Protein AF-0000000083136348 (afdb_homodimer)

Sequence (342 aa):
MIMDRLERFRCYQRSVPELWDAVRFAERVQKEQLPPGKYPVGKGFAFVQEGNTRSFEEADFEVHRNYLDVQILLDGSEMWEYADRADLAVKTPYDPEADIEWLSGCGNRIQMKPGMFYLVYPDDGHKPCCHEKEQTSYRKVVVKIKIDKLLHGVPAMERTAVYGKGDRRWIMIMDRLERFRCYQRSVPELWDAVRFAERVQKEQLPPGKYPVGKGFAFVQEGNTRSFEEADFEVHRNYLDVQILLDGSEMWEYADRADLAVKTPYDPEADIEWLSGCGNRIQMKPGMFYLVYPDDGHKPCCHEKEQTSYRKVVVKIKIDKLLHGVPAMERTAVYGKGDRRWI

Nearest PDB structures (foldseek):
  4tsd-assembly1_A  TM=8.715E-01  e=4.618E-11  Helicobacter pylori 26695
  1s4c-assembly2_B  TM=8.242E-01  e=1.226E-10  Haemophilus influenzae
  3mpb-assembly1_A  TM=6.055E-01  e=3.140E-04  Escherichia coli O157:H7
  4csw-assembly1_A  TM=6.260E-01  e=2.337E-03  Rhodothermus marinus DSM 4252
  4cug-assembly1_B  TM=5.689E-01  e=4.731E-03  Rhodothermus marinus DSM 4252

InterPro domains:
  IPR004375 NanQ anomerase/TabA/YiaL family [PF04074] (1-146)
  IPR004375 NanQ anomerase/TabA/YiaL family [PTHR34986] (1-148)
  IPR004375 NanQ anomerase/TabA/YiaL family [TIGR00022] (1-148)
  IPR037012 NanQ anomerase/TabA/YiaL superfamily [G3DSA:2.60.120.370] (1-149)

Secondary structure (DSSP, 8-state):
-EEEEGGGTHHHHTT-TTHHHHHHHHHHHHHHTPPSEEEEETTEEEEEEEEE-EEGGG--EEE-SSEEEEEEEEEE-EEEEEEEGGGSEEEEEEETTTTEEEEE---EEEEE-TTEEEEE-TTEEEEEEEESSS--EEEEEEEEEESTTGGGGS--------------TT-/-EEEEGGGTHHHHTT-TTHHHHHHHHHHHHHHTPPSEEEEETTEEEEEEEEE-EEGGG--EEE-SSEEEEEEEEEE-EEEEEEEGGGSEEEEEEETTTTEEEEE---EEEEE-TTEEEEE-TTEEEEEEEESSS--EEEEEEEEEESTTGGGGS-----------------

pLDDT: mean 88.72, std 22.32, range [18.55, 98.88]

Foldseek 3Di:
DDKDFLVVCVVCCVLPVLSVQVSVVLVVCVVVVDDFDWADTDVFIKTKDKDKFAAPVVWWWKFFAFWKKKKAWADKWWKKWKDFQVQWAWDADADPVVRMTTTDDHGDIDIDDHRMIDIDHRRIIMTIRHDHPDMMMTIIMIIIHGPPPNVPPPPDPPPPPPPDDPPPPVD/DDKDFLVVCVVCCVLPVLSVQVSVVLVVCVVVVDDFDWADTDVFIKTKDKDKFAAPVVWWWKFFAFWKKKKAWADKWWKKWKDFQVQWAWDDDADPVVRMTTTDDHGDIDIDDHRMIDIDHRRIIMTIRHDHPDMMMTIMMIIIHGPPPNVVPPPDPPPPPPPDDPDPPPD

Organism: NCBI:txid40520

Solvent-accessible surface area (backbone atoms only — not comparable to full-atom values): 18405 Å² total; per-residue (Å²): 70,37,43,42,52,50,92,54,47,66,70,44,23,68,37,38,62,63,48,59,50,48,53,52,47,53,50,46,36,66,75,67,59,58,67,72,45,81,44,83,41,85,95,34,31,28,33,36,46,71,49,67,30,39,48,60,86,81,52,56,29,35,28,26,78,59,36,30,42,37,41,35,34,66,37,64,42,36,25,32,32,41,32,55,42,90,73,41,42,82,71,40,77,70,36,83,88,78,38,39,29,35,26,43,79,78,62,34,61,36,81,48,49,54,49,24,31,36,35,34,46,54,56,36,22,34,25,73,54,16,28,87,88,62,78,34,45,35,32,32,37,40,32,38,42,62,44,84,75,65,47,70,84,45,73,74,79,67,80,72,76,75,75,76,83,84,72,70,62,91,106,68,37,43,43,51,51,94,54,48,66,69,45,23,68,38,38,63,64,49,58,52,49,53,52,48,54,52,46,36,64,76,65,59,59,66,70,45,80,44,83,41,86,94,34,33,30,34,36,46,71,48,66,31,39,46,60,87,80,52,55,28,35,29,26,77,57,34,31,43,37,41,33,34,66,37,63,42,36,24,32,31,40,33,54,40,90,74,42,42,81,70,41,77,71,35,81,88,78,39,39,30,35,26,44,78,80,61,34,60,37,82,48,48,56,50,24,30,37,36,35,47,53,57,36,24,35,25,74,54,15,28,89,87,61,78,35,43,35,31,34,38,40,32,40,41,64,47,82,75,66,48,68,84,45,71,74,80,68,79,73,74,78,72,76,80,83,76,77,64,91,113

Radius of gyration: 21.33 Å; Cα contacts (8 Å, |Δi|>4): 749; chains: 2; bounding box: 89×52×45 Å

Structure (mmCIF, N/CA/C/O backbone):
data_AF-0000000083136348-model_v1
#
loop_
_entity.id
_entity.type
_entity.pdbx_description
1 polymer 'DUF386 domain-containing protein'
#
loop_
_atom_site.group_PDB
_atom_site.id
_atom_site.type_symbol
_atom_site.label_atom_id
_atom_site.label_alt_id
_atom_site.label_comp_id
_atom_site.label_asym_id
_atom_site.label_entity_id
_atom_site.label_seq_id
_atom_site.pdbx_PDB_ins_code
_atom_site.Cartn_x
_atom_site.Cartn_y
_atom_site.Cartn_z
_atom_site.occupancy
_atom_site.B_iso_or_equiv
_atom_site.auth_seq_id
_atom_site.auth_comp_id
_atom_site.auth_asym_id
_atom_site.auth_atom_id
_atom_site.pdbx_PDB_model_num
ATOM 1 N N . MET A 1 1 ? -3.877 -1.738 2.789 1 98.31 1 MET A N 1
ATOM 2 C CA . MET A 1 1 ? -3.133 -2.641 1.914 1 98.31 1 MET A CA 1
ATOM 3 C C . MET A 1 1 ? -1.63 -2.475 2.109 1 98.31 1 MET A C 1
ATOM 5 O O . MET A 1 1 ? -1.181 -1.475 2.674 1 98.31 1 MET A O 1
ATOM 9 N N . ILE A 1 2 ? -0.947 -3.502 1.767 1 98.62 2 ILE A N 1
ATOM 10 C CA . ILE A 1 2 ? 0.512 -3.525 1.757 1 98.62 2 ILE A CA 1
ATOM 11 C C . ILE A 1 2 ? 1.013 -3.83 0.346 1 98.62 2 ILE A C 1
ATOM 13 O O . ILE A 1 2 ? 0.447 -4.676 -0.351 1 98.62 2 ILE A O 1
ATOM 17 N N . MET A 1 3 ? 2.041 -3.186 -0.059 1 98.69 3 MET A N 1
ATOM 18 C CA . MET A 1 3 ? 2.732 -3.51 -1.304 1 98.69 3 MET A CA 1
ATOM 19 C C . MET A 1 3 ? 4.238 -3.307 -1.158 1 98.69 3 MET A C 1
ATOM 21 O O . MET A 1 3 ? 4.68 -2.285 -0.631 1 98.69 3 MET A O 1
ATOM 25 N N . ASP A 1 4 ? 4.973 -4.277 -1.641 1 98.56 4 ASP A N 1
ATOM 26 C CA . ASP A 1 4 ? 6.426 -4.188 -1.509 1 98.56 4 ASP A CA 1
ATOM 27 C C . ASP A 1 4 ? 7.117 -5.285 -2.311 1 98.56 4 ASP A C 1
ATOM 29 O O . ASP A 1 4 ? 6.453 -6.105 -2.949 1 98.56 4 ASP A O 1
ATOM 33 N N . ARG A 1 5 ? 8.406 -5.203 -2.33 1 98 5 ARG A N 1
ATOM 34 C CA . ARG A 1 5 ? 9.164 -6.379 -2.744 1 98 5 ARG A CA 1
ATOM 35 C C . ARG A 1 5 ? 9.055 -7.496 -1.716 1 98 5 ARG A C 1
ATOM 37 O O . ARG A 1 5 ? 9.086 -7.246 -0.51 1 98 5 ARG A O 1
ATOM 44 N N . LEU A 1 6 ? 8.922 -8.664 -2.244 1 97.94 6 LEU A N 1
ATOM 45 C CA . LEU A 1 6 ? 8.711 -9.82 -1.381 1 97.94 6 LEU A CA 1
ATOM 46 C C . LEU A 1 6 ? 9.852 -9.969 -0.379 1 97.94 6 LEU A C 1
ATOM 48 O O . LEU A 1 6 ? 9.633 -10.391 0.76 1 97.94 6 LEU A O 1
ATOM 52 N N . GLU A 1 7 ? 11.086 -9.602 -0.737 1 96.94 7 GLU A N 1
ATOM 53 C CA . GLU A 1 7 ? 12.25 -9.75 0.126 1 96.94 7 GLU A CA 1
ATOM 54 C C . GLU A 1 7 ? 12.125 -8.891 1.382 1 96.94 7 GLU A C 1
ATOM 56 O O . GLU A 1 7 ? 12.852 -9.094 2.357 1 96.94 7 GLU A O 1
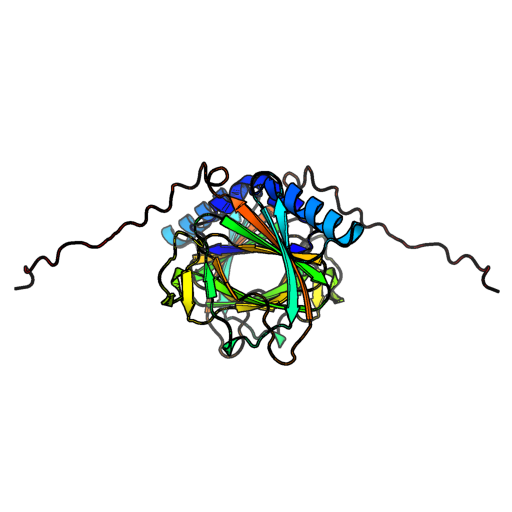ATOM 61 N N . ARG A 1 8 ? 11.195 -7.98 1.385 1 97.25 8 ARG A N 1
ATOM 62 C CA . ARG A 1 8 ? 11.039 -7.074 2.518 1 97.25 8 ARG A CA 1
ATOM 63 C C . ARG A 1 8 ? 9.812 -7.438 3.344 1 97.25 8 ARG A C 1
ATOM 65 O O . ARG A 1 8 ? 9.32 -6.621 4.125 1 97.25 8 ARG A O 1
ATOM 72 N N . PHE A 1 9 ? 9.344 -8.656 3.281 1 97.19 9 PHE A N 1
ATOM 73 C CA . PHE A 1 9 ? 8.117 -9.086 3.93 1 97.19 9 PHE A CA 1
A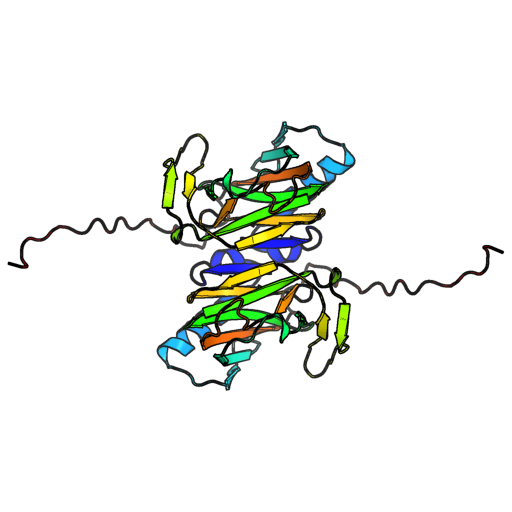TOM 74 C C . PHE A 1 9 ? 8.219 -8.945 5.445 1 97.19 9 PHE A C 1
ATOM 76 O O . PHE A 1 9 ? 7.211 -8.797 6.133 1 97.19 9 PHE A O 1
ATOM 83 N N . ARG A 1 10 ? 9.406 -8.922 5.973 1 96 10 ARG A N 1
ATOM 84 C CA . ARG A 1 10 ? 9.609 -8.898 7.418 1 96 10 ARG A CA 1
ATOM 85 C C . ARG A 1 10 ? 9.125 -7.582 8.016 1 96 10 ARG A C 1
ATOM 87 O O . ARG A 1 10 ? 8.766 -7.523 9.188 1 96 10 ARG A O 1
ATOM 94 N N . CYS A 1 11 ? 9.109 -6.547 7.195 1 95.5 11 CYS A N 1
ATOM 95 C CA . CYS A 1 11 ? 8.602 -5.258 7.652 1 95.5 11 CYS A CA 1
ATOM 96 C C . CYS A 1 11 ? 7.156 -5.371 8.117 1 95.5 11 CYS A C 1
ATOM 98 O O . CYS A 1 11 ? 6.695 -4.566 8.93 1 95.5 11 CYS A O 1
ATOM 100 N N . TYR A 1 12 ? 6.492 -6.434 7.684 1 97 12 TYR A N 1
ATOM 101 C CA . TYR A 1 12 ? 5.047 -6.512 7.871 1 97 12 TYR A CA 1
ATOM 102 C C . TYR A 1 12 ? 4.664 -7.758 8.664 1 97 12 TYR A C 1
ATOM 104 O O . TYR A 1 12 ? 3.5 -7.938 9.023 1 97 12 TYR A O 1
ATOM 112 N N . GLN A 1 13 ? 5.574 -8.562 8.938 1 94.94 13 GLN A N 1
ATOM 113 C CA . GLN A 1 13 ? 5.34 -9.922 9.414 1 94.94 13 GLN A CA 1
ATOM 114 C C . GLN A 1 13 ? 4.73 -9.914 10.812 1 94.94 13 GLN A C 1
ATOM 116 O O . GLN A 1 13 ? 3.943 -10.797 11.156 1 94.94 13 GLN A O 1
ATOM 121 N N . ARG A 1 14 ? 5.082 -8.969 11.625 1 94.44 14 ARG A N 1
ATOM 122 C CA . ARG A 1 14 ? 4.508 -8.93 12.969 1 94.44 14 ARG A CA 1
ATOM 123 C C . ARG A 1 14 ? 2.996 -8.75 12.914 1 94.44 14 ARG A C 1
ATOM 125 O O . ARG A 1 14 ? 2.271 -9.281 13.758 1 94.44 14 ARG A O 1
ATOM 132 N N . SER A 1 15 ? 2.512 -8.023 11.938 1 94.94 15 SER A N 1
ATOM 133 C CA . SER A 1 15 ? 1.075 -7.812 11.781 1 94.94 15 SER A CA 1
ATOM 134 C C . SER A 1 15 ? 0.424 -8.977 11.039 1 94.94 15 SER A C 1
ATOM 136 O O . SER A 1 15 ? -0.753 -9.273 11.258 1 94.94 15 SER A O 1
ATOM 138 N N . VAL A 1 16 ? 1.188 -9.578 10.18 1 94.62 16 VAL A N 1
ATOM 139 C CA . VAL A 1 16 ? 0.718 -10.727 9.406 1 94.62 16 VAL A CA 1
ATOM 140 C C . VAL A 1 16 ? 1.744 -11.852 9.484 1 94.62 16 VAL A C 1
ATOM 142 O O . VAL A 1 16 ? 2.479 -12.102 8.523 1 94.62 16 VAL A O 1
ATOM 145 N N . PRO A 1 17 ? 1.742 -12.57 10.5 1 94.25 17 PRO A N 1
ATOM 146 C CA . PRO A 1 17 ? 2.76 -13.602 10.711 1 94.25 17 PRO A CA 1
ATOM 147 C C . PRO A 1 17 ? 2.777 -14.648 9.594 1 94.25 17 PRO A C 1
ATOM 149 O O . PRO A 1 17 ? 3.832 -15.211 9.289 1 94.25 17 PRO A O 1
ATOM 152 N N . GLU A 1 18 ? 1.666 -14.859 8.977 1 94.94 18 GLU A N 1
ATOM 153 C CA . GLU A 1 18 ? 1.531 -15.891 7.953 1 94.94 18 GLU A CA 1
ATOM 154 C C . GLU A 1 18 ? 2.264 -15.492 6.672 1 94.94 18 GLU A C 1
ATOM 156 O O . GLU A 1 18 ? 2.422 -16.312 5.762 1 94.94 18 GLU A O 1
ATOM 161 N N . LEU A 1 19 ? 2.756 -14.266 6.613 1 96.06 19 LEU A N 1
ATOM 162 C CA . LEU A 1 19 ? 3.525 -13.844 5.449 1 96.06 19 LEU A CA 1
ATOM 163 C C . LEU A 1 19 ? 4.746 -14.734 5.25 1 96.06 19 LEU A C 1
ATOM 165 O O . LEU A 1 19 ? 5.172 -14.969 4.117 1 96.06 19 LEU A O 1
ATOM 169 N N . TRP A 1 20 ? 5.273 -15.195 6.336 1 95.81 20 TRP A N 1
ATOM 170 C CA . TRP A 1 20 ? 6.402 -16.109 6.23 1 95.81 20 TRP A CA 1
ATOM 171 C C . TRP A 1 20 ? 6.031 -17.344 5.422 1 95.81 20 TRP A C 1
ATOM 173 O O . TRP A 1 20 ? 6.816 -17.812 4.594 1 95.81 20 TRP A O 1
ATOM 183 N N . ASP A 1 21 ? 4.875 -17.906 5.621 1 96.69 21 ASP A N 1
ATOM 184 C CA . ASP A 1 21 ? 4.383 -19.062 4.863 1 96.69 21 ASP A CA 1
ATOM 185 C C . ASP A 1 21 ? 4.223 -18.719 3.385 1 96.69 21 ASP A C 1
ATOM 187 O O . ASP A 1 21 ? 4.512 -19.547 2.516 1 96.69 21 ASP A O 1
ATOM 191 N N . ALA A 1 22 ? 3.719 -17.531 3.158 1 97.56 22 ALA A N 1
ATOM 192 C CA . ALA A 1 22 ? 3.533 -17.078 1.781 1 97.56 22 ALA A CA 1
ATOM 193 C C . ALA A 1 22 ? 4.863 -17.016 1.04 1 97.56 22 ALA A C 1
ATOM 195 O O . ALA A 1 22 ? 4.977 -17.484 -0.094 1 97.56 22 ALA A O 1
ATOM 196 N N . VAL A 1 23 ? 5.883 -16.469 1.669 1 97.94 23 VAL A N 1
ATOM 197 C CA . VAL A 1 23 ? 7.207 -16.312 1.069 1 97.94 23 VAL A CA 1
ATOM 198 C C . VAL A 1 23 ? 7.809 -17.688 0.803 1 97.94 23 VAL A C 1
ATOM 200 O O . VAL A 1 23 ? 8.305 -17.953 -0.294 1 97.94 23 VAL A O 1
ATOM 203 N N . ARG A 1 24 ? 7.73 -18.547 1.733 1 97.94 24 ARG A N 1
ATOM 204 C CA . ARG A 1 24 ? 8.281 -19.891 1.59 1 97.94 24 ARG A CA 1
ATOM 205 C C . ARG A 1 24 ? 7.582 -20.641 0.466 1 97.94 24 ARG A C 1
ATOM 207 O O . ARG A 1 24 ? 8.227 -21.375 -0.286 1 97.94 24 ARG A O 1
ATOM 214 N N . PHE A 1 25 ? 6.301 -20.5 0.428 1 98.75 25 PHE A N 1
ATOM 215 C CA . PHE A 1 25 ? 5.57 -21.203 -0.623 1 98.75 25 PHE A CA 1
ATOM 216 C C . PHE A 1 25 ? 5.953 -20.656 -1.997 1 98.75 25 PHE A C 1
ATOM 218 O O . PHE A 1 25 ? 6.125 -21.438 -2.943 1 98.75 25 PHE A O 1
ATOM 225 N N . ALA A 1 26 ? 6.023 -19.359 -2.119 1 98.75 26 ALA A N 1
ATOM 226 C CA . ALA A 1 26 ? 6.449 -18.766 -3.385 1 98.75 26 ALA A CA 1
ATOM 227 C C . ALA A 1 26 ? 7.805 -19.312 -3.816 1 98.75 26 ALA A C 1
ATOM 229 O O . ALA A 1 26 ? 8.016 -19.609 -4.992 1 98.75 26 ALA A O 1
ATOM 230 N N . GLU A 1 27 ? 8.695 -19.422 -2.881 1 98.31 27 GLU A N 1
ATOM 231 C CA . GLU A 1 27 ? 10.016 -19.969 -3.158 1 98.31 27 GLU A CA 1
ATOM 232 C C . GLU A 1 27 ? 9.914 -21.422 -3.627 1 98.31 27 GLU A C 1
ATOM 234 O O . GLU A 1 27 ? 10.609 -21.828 -4.562 1 98.31 27 GLU A O 1
ATOM 239 N N . ARG A 1 28 ? 9.109 -22.156 -3.006 1 98.5 28 ARG A N 1
ATOM 240 C CA . ARG A 1 28 ? 8.898 -23.562 -3.387 1 98.5 28 ARG A CA 1
ATOM 241 C C . ARG A 1 28 ? 8.344 -23.656 -4.805 1 98.5 28 ARG A C 1
ATOM 243 O O . ARG A 1 28 ? 8.781 -24.5 -5.586 1 98.5 28 ARG A O 1
ATOM 250 N N . VAL A 1 29 ? 7.359 -22.844 -5.098 1 98.81 29 VAL A N 1
ATOM 251 C CA . VAL A 1 29 ? 6.742 -22.859 -6.422 1 98.81 29 VAL A CA 1
ATOM 252 C C . VAL A 1 29 ? 7.812 -22.656 -7.492 1 98.81 29 VAL A C 1
ATOM 254 O O . VAL A 1 29 ? 7.816 -23.344 -8.516 1 98.81 29 VAL A O 1
ATOM 257 N N . GLN A 1 30 ? 8.648 -21.734 -7.27 1 98.19 30 GLN A N 1
ATOM 258 C CA . GLN A 1 30 ? 9.703 -21.438 -8.234 1 98.19 30 GLN A CA 1
ATOM 259 C C . GLN A 1 30 ? 10.727 -22.562 -8.305 1 98.19 30 GLN A C 1
ATOM 261 O O . GLN A 1 30 ? 11.094 -23.016 -9.391 1 98.19 30 GLN A O 1
ATOM 266 N N . LYS A 1 31 ? 11.164 -23.031 -7.16 1 98.06 31 LYS A N 1
ATOM 267 C CA . LYS A 1 31 ? 12.195 -24.062 -7.086 1 98.06 31 LYS A CA 1
ATOM 268 C C . LYS A 1 31 ? 11.711 -25.375 -7.695 1 98.06 31 LYS A C 1
ATOM 270 O O . LYS A 1 31 ? 12.445 -26.016 -8.445 1 98.06 31 LYS A O 1
ATOM 275 N N . GLU A 1 32 ? 10.492 -25.703 -7.406 1 98.38 32 GLU A N 1
ATOM 276 C CA . GLU A 1 32 ? 9.961 -27 -7.828 1 98.38 32 GLU A CA 1
ATOM 277 C C . GLU A 1 32 ? 9.141 -26.859 -9.109 1 98.38 32 GLU A C 1
ATOM 279 O O . GLU A 1 32 ? 8.641 -27.859 -9.641 1 98.38 32 GLU A O 1
ATOM 284 N N . GLN A 1 33 ? 9 -25.672 -9.562 1 97.75 33 GLN A N 1
ATOM 285 C CA . GLN A 1 33 ? 8.195 -25.422 -10.758 1 97.75 33 GLN A CA 1
ATOM 286 C C . GLN A 1 33 ? 6.805 -26.031 -10.625 1 97.75 33 GLN A C 1
ATOM 288 O O . GLN A 1 33 ? 6.348 -26.734 -11.516 1 97.75 33 GLN A O 1
ATOM 293 N N . LEU A 1 34 ? 6.18 -25.75 -9.492 1 98.62 34 LEU A N 1
ATOM 294 C CA . LEU A 1 34 ? 4.852 -26.312 -9.258 1 98.62 34 LEU A CA 1
ATOM 295 C C . LEU A 1 34 ? 3.873 -25.844 -10.328 1 98.62 34 LEU A C 1
ATOM 297 O O . LEU A 1 34 ? 3.85 -24.672 -10.695 1 98.62 34 LEU A O 1
ATOM 301 N N . PRO A 1 35 ? 3.064 -26.766 -10.891 1 98.56 35 PRO A N 1
ATOM 302 C CA . PRO A 1 35 ? 2.076 -26.375 -11.898 1 98.56 35 PRO A CA 1
ATOM 303 C C . PRO A 1 35 ? 0.916 -25.578 -11.305 1 98.56 35 PRO A C 1
ATOM 305 O O . PRO A 1 35 ? 0.709 -25.594 -10.086 1 98.56 35 PRO A O 1
ATOM 308 N N . PRO A 1 36 ? 0.169 -24.906 -12.156 1 98.81 36 PRO A N 1
ATOM 309 C CA . PRO A 1 36 ? -1.032 -24.219 -11.672 1 98.81 36 PRO A CA 1
ATOM 310 C C . PRO A 1 36 ? -1.963 -25.156 -10.898 1 98.81 36 PRO A C 1
ATOM 312 O O . PRO A 1 36 ? -2.117 -26.328 -11.258 1 98.81 36 PRO A O 1
ATOM 315 N N . GLY A 1 37 ? -2.549 -24.656 -9.844 1 98.75 37 GLY A N 1
ATOM 316 C CA . GLY A 1 37 ? -3.41 -25.453 -8.984 1 98.75 37 GLY A CA 1
ATOM 317 C C . GLY A 1 37 ? -3.553 -24.875 -7.586 1 98.75 37 GLY A C 1
ATOM 318 O O . GLY A 1 37 ? -3.107 -23.766 -7.32 1 98.75 37 GLY A O 1
ATOM 319 N N . LYS A 1 38 ? -4.312 -25.609 -6.742 1 98.62 38 LYS A N 1
ATOM 320 C CA . LYS A 1 38 ? -4.516 -25.266 -5.34 1 98.62 38 LYS A CA 1
ATOM 321 C C . LYS A 1 38 ? -3.625 -26.109 -4.43 1 98.62 38 LYS A C 1
ATOM 323 O O . LYS A 1 38 ? -3.52 -27.312 -4.605 1 98.62 38 LYS A O 1
ATOM 328 N N . TYR A 1 39 ? -2.969 -25.438 -3.488 1 98.75 39 TYR A N 1
ATOM 329 C CA . TYR A 1 39 ? -2.033 -26.094 -2.584 1 98.75 39 TYR A CA 1
ATOM 330 C C . TYR A 1 39 ? -2.285 -25.672 -1.14 1 98.75 39 TYR A C 1
ATOM 332 O O . TYR A 1 39 ? -2.615 -24.516 -0.868 1 98.75 39 TYR A O 1
ATOM 340 N N . PRO A 1 40 ? -2.105 -26.547 -0.151 1 97.62 40 PRO A N 1
ATOM 341 C CA . PRO A 1 40 ? -2.148 -26.141 1.255 1 97.62 40 PRO A CA 1
ATOM 342 C C . PRO A 1 40 ? -0.951 -25.281 1.656 1 97.62 40 PRO A C 1
ATOM 344 O O . PRO A 1 40 ? 0.175 -25.547 1.226 1 97.62 40 PRO A O 1
ATOM 347 N N . VAL A 1 41 ? -1.179 -24.297 2.346 1 96.94 41 VAL A N 1
ATOM 348 C CA . VAL A 1 41 ? -0.13 -23.406 2.852 1 96.94 41 VAL A CA 1
ATOM 349 C C . VAL A 1 41 ? -0.444 -23.016 4.289 1 96.94 41 VAL A C 1
ATOM 351 O O . VAL A 1 41 ? -1.425 -22.312 4.547 1 96.94 41 VAL A O 1
ATOM 354 N N . GLY A 1 42 ? 0.396 -23.328 5.223 1 90.69 42 GLY A N 1
ATOM 355 C CA . GLY A 1 42 ? 0.099 -23.062 6.621 1 90.69 42 GLY A CA 1
ATOM 356 C C . GLY A 1 42 ? -1.302 -23.469 7.023 1 90.69 42 GLY A C 1
ATOM 357 O O . GLY A 1 42 ? -1.685 -24.625 6.848 1 90.69 42 GLY A O 1
ATOM 358 N N . LYS A 1 43 ? -2.043 -22.516 7.559 1 84.62 43 LYS A N 1
ATOM 359 C CA . LYS A 1 43 ? -3.412 -22.797 7.984 1 84.62 43 LYS A CA 1
ATOM 360 C C . LYS A 1 43 ? -4.414 -22.406 6.898 1 84.62 43 LYS A C 1
ATOM 362 O O . LYS A 1 43 ? -5.625 -22.406 7.137 1 84.62 43 LYS A O 1
ATOM 367 N N . GLY A 1 44 ? -3.943 -22.062 5.789 1 92.19 44 GLY A N 1
ATOM 368 C CA . GLY A 1 44 ? -4.777 -21.703 4.656 1 92.19 44 GLY A CA 1
ATOM 369 C C . GLY A 1 44 ? -4.414 -22.438 3.385 1 92.19 44 GLY A C 1
ATOM 370 O O . GLY A 1 44 ? -4.184 -23.656 3.412 1 92.19 44 GLY A O 1
ATOM 371 N N . PHE A 1 45 ? -4.508 -21.781 2.283 1 98.12 45 PHE A N 1
ATOM 372 C CA . PHE A 1 45 ? -4.191 -22.359 0.982 1 98.12 45 PHE A CA 1
ATOM 373 C C . PHE A 1 45 ? -3.699 -21.297 0.018 1 98.12 45 PHE A C 1
ATOM 375 O O . PHE A 1 45 ? -3.658 -20.109 0.366 1 98.12 45 PHE A O 1
ATOM 382 N N . ALA A 1 46 ? -3.244 -21.781 -1.086 1 98.75 46 ALA A N 1
ATOM 383 C CA . ALA A 1 46 ? -2.762 -20.875 -2.127 1 98.75 46 ALA A CA 1
ATOM 384 C C . ALA A 1 46 ? -3.102 -21.406 -3.516 1 98.75 46 ALA A C 1
ATOM 386 O O . ALA A 1 46 ? -3.314 -22.609 -3.693 1 98.75 46 ALA A O 1
ATOM 387 N N . PHE A 1 47 ? -3.137 -20.5 -4.395 1 98.81 47 PHE A N 1
ATOM 388 C CA . PHE A 1 47 ? -3.256 -20.828 -5.809 1 98.81 47 PHE A CA 1
ATOM 389 C C . PHE A 1 47 ? -1.97 -20.484 -6.555 1 98.81 47 PHE A C 1
ATOM 391 O O . PHE A 1 47 ? -1.367 -19.438 -6.309 1 98.81 47 PHE A O 1
ATOM 398 N N . VAL A 1 48 ? -1.548 -21.406 -7.371 1 98.88 48 VAL A N 1
ATOM 399 C CA . VAL A 1 48 ? -0.617 -21.062 -8.438 1 98.88 48 VAL A CA 1
ATOM 400 C C . VAL A 1 48 ? -1.389 -20.797 -9.734 1 98.88 48 VAL A C 1
ATOM 402 O O . VAL A 1 48 ? -2.188 -21.625 -10.164 1 98.88 48 VAL A O 1
ATOM 405 N N . GLN A 1 49 ? -1.154 -19.594 -10.289 1 98.81 49 GLN A N 1
ATOM 406 C CA . GLN A 1 49 ? -1.931 -19.203 -11.453 1 98.81 49 GLN A CA 1
ATOM 407 C C . GLN A 1 49 ? -1.02 -18.734 -12.594 1 98.81 49 GLN A C 1
ATOM 409 O O . GLN A 1 49 ? 0.015 -18.109 -12.352 1 98.81 49 GLN A O 1
ATOM 414 N N . GLU A 1 50 ? -1.41 -19.078 -13.758 1 98.56 50 GLU A N 1
ATOM 415 C CA . GLU A 1 50 ? -0.833 -18.578 -15.008 1 98.56 50 GLU A CA 1
ATOM 416 C C . GLU A 1 50 ? -1.918 -18.109 -15.969 1 98.56 50 GLU A C 1
ATOM 418 O O . GLU A 1 50 ? -3.016 -18.672 -16 1 98.56 50 GLU A O 1
ATOM 423 N N . GLY A 1 51 ? -1.522 -17.031 -16.688 1 98.25 51 GLY A N 1
ATOM 424 C CA . GLY A 1 51 ? -2.5 -16.531 -17.641 1 98.25 51 GLY A CA 1
ATOM 425 C C . GLY A 1 51 ? -2.045 -15.281 -18.359 1 98.25 51 GLY A C 1
ATOM 426 O O . GLY A 1 51 ? -0.86 -14.945 -18.344 1 98.25 51 GLY A O 1
ATOM 427 N N . ASN A 1 52 ? -2.988 -14.742 -19.078 1 98.5 52 ASN A N 1
ATOM 428 C CA . ASN A 1 52 ? -2.803 -13.453 -19.734 1 98.5 52 ASN A CA 1
ATOM 429 C C . ASN A 1 52 ? -3.645 -12.367 -19.078 1 98.5 52 ASN A C 1
ATOM 431 O O . ASN A 1 52 ? -4.762 -12.625 -18.625 1 98.5 52 ASN A O 1
ATOM 435 N N . THR A 1 53 ? -3.09 -11.242 -19.047 1 98.62 53 THR A N 1
ATOM 436 C CA . THR A 1 53 ? -3.791 -10.133 -18.406 1 98.62 53 THR A CA 1
ATOM 437 C C . THR A 1 53 ? -5.004 -9.711 -19.234 1 98.62 53 THR A C 1
ATOM 439 O O . THR A 1 53 ? -5.07 -9.977 -20.438 1 98.62 53 THR A O 1
ATOM 442 N N . ARG A 1 54 ? -5.887 -9.086 -18.656 1 98.19 54 ARG A N 1
ATOM 443 C CA . ARG A 1 54 ? -7.051 -8.484 -19.297 1 98.19 54 ARG A CA 1
ATOM 444 C C . ARG A 1 54 ? -7.047 -6.969 -19.141 1 98.19 54 ARG A C 1
ATOM 446 O O . ARG A 1 54 ? -6.363 -6.434 -18.266 1 98.19 54 ARG A O 1
ATOM 453 N N . SER A 1 55 ? -7.84 -6.305 -19.953 1 97.94 55 SER A N 1
ATOM 454 C CA . SER A 1 55 ? -7.945 -4.859 -19.781 1 97.94 55 SER A CA 1
ATOM 455 C C . SER A 1 55 ? -8.695 -4.508 -18.5 1 97.94 55 SER A C 1
ATOM 457 O O . SER A 1 55 ? -9.492 -5.309 -18 1 97.94 55 SER A O 1
ATOM 459 N N . PHE A 1 56 ? -8.492 -3.346 -17.984 1 97.94 56 PHE A N 1
ATOM 460 C CA . PHE A 1 56 ? -9.195 -2.908 -16.781 1 97.94 56 PHE A CA 1
ATOM 461 C C . PHE A 1 56 ? -10.695 -2.863 -17.016 1 97.94 56 PHE A C 1
ATOM 463 O O . PHE A 1 56 ? -11.484 -3.115 -16.109 1 97.94 56 PHE A O 1
ATOM 470 N N . GLU A 1 57 ? -11.07 -2.598 -18.203 1 96.06 57 GLU A N 1
ATOM 471 C CA . GLU A 1 57 ? -12.484 -2.475 -18.547 1 96.06 57 GLU A CA 1
ATOM 472 C C . GLU A 1 57 ? -13.18 -3.832 -18.516 1 96.06 57 GLU A C 1
ATOM 474 O O . GLU A 1 57 ? -14.391 -3.906 -18.328 1 96.06 57 GLU A O 1
ATOM 479 N N . GLU A 1 58 ? -12.438 -4.852 -18.656 1 96.38 58 GLU A N 1
ATOM 480 C CA . GLU A 1 58 ? -12.984 -6.203 -18.672 1 96.38 58 GLU A CA 1
ATOM 481 C C . GLU A 1 58 ? -12.992 -6.82 -17.281 1 96.38 58 GLU A C 1
ATOM 483 O O . GLU A 1 58 ? -13.445 -7.949 -17.094 1 96.38 58 GLU A O 1
ATOM 488 N N . ALA A 1 59 ? -12.492 -6.09 -16.312 1 97.38 59 ALA A N 1
ATOM 489 C CA . ALA A 1 59 ? -12.344 -6.629 -14.953 1 97.38 59 ALA A CA 1
ATOM 490 C C . ALA A 1 59 ? -13.25 -5.895 -13.969 1 97.38 59 ALA A C 1
ATOM 492 O O . ALA A 1 59 ? -13.602 -4.734 -14.195 1 97.38 59 ALA A O 1
ATOM 493 N N . ASP A 1 60 ? -13.602 -6.594 -12.961 1 98.31 60 ASP A N 1
ATOM 494 C CA . ASP A 1 60 ? -14.336 -6.008 -11.844 1 98.31 60 ASP A CA 1
ATOM 495 C C . ASP A 1 60 ? -13.508 -6.051 -10.562 1 98.31 60 ASP A C 1
ATOM 497 O O . ASP A 1 60 ? -12.625 -6.898 -10.414 1 98.31 60 ASP A O 1
ATOM 501 N N . PHE A 1 61 ? -13.805 -5.098 -9.672 1 98.88 61 PHE A N 1
ATOM 502 C CA . PHE A 1 61 ? -13.227 -5.191 -8.344 1 98.88 61 PHE A CA 1
ATOM 503 C C . PHE A 1 61 ? -13.789 -6.387 -7.586 1 98.88 61 PHE A C 1
ATOM 505 O O . PHE A 1 61 ? -14.977 -6.695 -7.703 1 98.88 61 PHE A O 1
ATOM 512 N N . GLU A 1 62 ? -13.039 -6.965 -6.797 1 98.88 62 GLU A N 1
ATOM 513 C CA . GLU A 1 62 ? -13.469 -8.008 -5.875 1 98.88 62 GLU A CA 1
ATOM 514 C C . GLU A 1 62 ? -13 -7.719 -4.449 1 98.88 62 GLU A C 1
ATOM 516 O O . GLU A 1 62 ? -11.977 -7.059 -4.25 1 98.88 62 GLU A O 1
ATOM 521 N N . VAL A 1 63 ? -13.68 -8.211 -3.512 1 98.69 63 VAL A N 1
ATOM 522 C CA . VAL A 1 63 ? -13.258 -8.273 -2.115 1 98.69 63 VAL A CA 1
ATOM 523 C C . VAL A 1 63 ? -13.625 -9.633 -1.526 1 98.69 63 VAL A C 1
ATOM 525 O O . VAL A 1 63 ? -14.516 -10.32 -2.037 1 98.69 63 VAL A O 1
ATOM 528 N N . HIS A 1 64 ? -12.891 -10.023 -0.543 1 98 64 HIS A N 1
ATOM 529 C CA . HIS A 1 64 ? -13.133 -11.219 0.249 1 98 64 HIS A CA 1
ATOM 530 C C . HIS A 1 64 ? -13.336 -10.875 1.721 1 98 64 HIS A C 1
ATOM 532 O O . HIS A 1 64 ? -12.742 -9.93 2.23 1 98 64 HIS A O 1
ATOM 538 N N . ARG A 1 65 ? -14.156 -11.688 2.383 1 96.25 65 ARG A N 1
ATOM 539 C CA . ARG A 1 65 ? -14.477 -11.359 3.766 1 96.25 65 ARG A CA 1
ATOM 540 C C . ARG A 1 65 ? -13.75 -12.281 4.734 1 96.25 65 ARG A C 1
ATOM 542 O O . ARG A 1 65 ? -13.453 -11.898 5.867 1 96.25 65 ARG A O 1
ATOM 549 N N . ASN A 1 66 ? -13.422 -13.445 4.289 1 95.31 66 ASN A N 1
ATOM 550 C CA . ASN A 1 66 ? -12.906 -14.461 5.207 1 95.31 66 ASN A CA 1
ATOM 551 C C . ASN A 1 66 ? -11.398 -14.617 5.074 1 95.31 66 ASN A C 1
ATOM 553 O O . ASN A 1 66 ? -10.758 -15.219 5.938 1 95.31 66 ASN A O 1
ATOM 557 N N . TYR A 1 67 ? -10.836 -14.008 4.012 1 95.62 67 TYR A N 1
ATOM 558 C CA . TYR A 1 67 ? -9.414 -14.211 3.752 1 95.62 67 TYR A CA 1
ATOM 559 C C . TYR A 1 67 ? -8.734 -12.906 3.369 1 95.62 67 TYR A C 1
ATOM 561 O O . TYR A 1 67 ? -9.336 -12.062 2.701 1 95.62 67 TYR A O 1
ATOM 569 N N . LEU A 1 68 ? -7.527 -12.781 3.842 1 96.62 68 LEU A N 1
ATOM 570 C CA . LEU A 1 68 ? -6.598 -11.883 3.16 1 96.62 68 LEU A CA 1
ATOM 571 C C . LEU A 1 68 ? -6.051 -12.531 1.893 1 96.62 68 LEU A C 1
ATOM 573 O O . LEU A 1 68 ? -5.781 -13.734 1.869 1 96.62 68 LEU A O 1
ATOM 577 N N . ASP A 1 69 ? -5.887 -11.742 0.881 1 97.88 69 ASP A N 1
ATOM 578 C CA . ASP A 1 69 ? -5.148 -12.195 -0.296 1 97.88 69 ASP A CA 1
ATOM 579 C C . ASP A 1 69 ? -3.723 -11.641 -0.293 1 97.88 69 ASP A C 1
ATOM 581 O O . ASP A 1 69 ? -3.521 -10.43 -0.227 1 97.88 69 ASP A O 1
ATOM 585 N N . VAL A 1 70 ? -2.832 -12.5 -0.352 1 98.56 70 VAL A N 1
ATOM 586 C CA . VAL A 1 70 ? -1.461 -12.117 -0.674 1 98.56 70 VAL A CA 1
ATOM 587 C C . VAL A 1 70 ? -1.146 -12.492 -2.119 1 98.56 70 VAL A C 1
ATOM 589 O O . VAL A 1 70 ? -1.044 -13.68 -2.451 1 98.56 70 VAL A O 1
ATOM 592 N N . GLN A 1 71 ? -1.025 -11.523 -2.957 1 98.81 71 GLN A N 1
ATOM 593 C CA . GLN A 1 71 ? -0.734 -11.688 -4.379 1 98.81 71 GLN A CA 1
ATOM 594 C C . GLN A 1 71 ? 0.753 -11.5 -4.66 1 98.81 71 GLN A C 1
ATOM 596 O O . GLN A 1 71 ? 1.309 -10.43 -4.402 1 98.81 71 GLN A O 1
ATOM 601 N N . ILE A 1 72 ? 1.395 -12.508 -5.191 1 98.88 72 ILE A N 1
ATOM 602 C CA . ILE A 1 72 ? 2.828 -12.461 -5.461 1 98.88 72 ILE A CA 1
ATOM 603 C C . ILE A 1 72 ? 3.082 -12.711 -6.945 1 98.88 72 ILE A C 1
ATOM 605 O O . ILE A 1 72 ? 2.76 -13.781 -7.465 1 98.88 72 ILE A O 1
ATOM 609 N N . LEU A 1 73 ? 3.656 -11.805 -7.617 1 98.88 73 LEU A N 1
ATOM 610 C CA . LEU A 1 73 ? 3.996 -11.984 -9.023 1 98.88 73 LEU A CA 1
ATOM 611 C C . LEU A 1 73 ? 5.355 -12.664 -9.172 1 98.88 73 LEU A C 1
ATOM 613 O O . LEU A 1 73 ? 6.363 -12.148 -8.672 1 98.88 73 LEU A O 1
ATOM 617 N N . LEU A 1 74 ? 5.398 -13.773 -9.828 1 98.75 74 LEU A N 1
ATOM 618 C CA . LEU A 1 74 ? 6.629 -14.547 -9.969 1 98.75 74 LEU A CA 1
ATOM 619 C C . LEU A 1 74 ? 7.309 -14.242 -11.305 1 98.75 74 LEU A C 1
ATOM 621 O O . LEU A 1 74 ? 8.539 -14.164 -11.375 1 98.75 74 LEU A O 1
ATOM 625 N N . ASP A 1 75 ? 6.508 -14.078 -12.344 1 98.44 75 ASP A N 1
ATOM 626 C CA . ASP A 1 75 ? 7.02 -13.859 -13.688 1 98.44 75 ASP A CA 1
ATOM 627 C C . ASP A 1 75 ? 6.016 -13.094 -14.547 1 98.44 75 ASP A C 1
ATOM 629 O O . ASP A 1 75 ? 4.816 -13.094 -14.25 1 98.44 75 ASP A O 1
ATOM 633 N N . GLY A 1 76 ? 6.574 -12.375 -15.586 1 98.06 76 GLY A N 1
ATOM 634 C CA . GLY A 1 76 ? 5.727 -11.586 -16.469 1 98.06 76 GLY A CA 1
ATOM 635 C C . GLY A 1 76 ? 5.418 -10.203 -15.93 1 98.06 76 GLY A C 1
ATOM 636 O O . GLY A 1 76 ? 6.305 -9.523 -15.414 1 98.06 76 GLY A O 1
ATOM 637 N N . SER A 1 77 ? 4.246 -9.758 -16.219 1 96.69 77 SER A N 1
ATOM 638 C CA . SER A 1 77 ? 3.834 -8.422 -15.805 1 96.69 77 SER A CA 1
ATOM 639 C C . SER A 1 77 ? 2.334 -8.375 -15.523 1 96.69 77 SER A C 1
ATOM 641 O O . SER A 1 77 ? 1.555 -9.078 -16.172 1 96.69 77 SER A O 1
ATOM 643 N N . GLU A 1 78 ? 2.072 -7.609 -14.586 1 97.31 78 GLU A N 1
ATOM 644 C CA . GLU A 1 78 ? 0.661 -7.379 -14.289 1 97.31 78 GLU A CA 1
ATOM 645 C C . GLU A 1 78 ? 0.445 -6 -13.672 1 97.31 78 GLU A C 1
ATOM 647 O O . GLU A 1 78 ? 1.327 -5.477 -12.984 1 97.31 78 GLU A O 1
ATOM 652 N N . MET A 1 79 ? -0.685 -5.445 -14.008 1 98.44 79 MET A N 1
ATOM 653 C CA . MET A 1 79 ? -1.208 -4.32 -13.234 1 98.44 79 MET A CA 1
ATOM 654 C C . MET A 1 79 ? -2.422 -4.742 -12.414 1 98.44 79 MET A C 1
ATOM 656 O O . MET A 1 79 ? -3.027 -5.781 -12.68 1 98.44 79 MET A O 1
ATOM 660 N N . TRP A 1 80 ? -2.67 -3.99 -11.406 1 98.75 80 TRP A N 1
ATOM 661 C CA . TRP A 1 80 ? -3.887 -4.152 -10.617 1 98.75 80 TRP A CA 1
ATOM 662 C C . TRP A 1 80 ? -4.461 -2.799 -10.211 1 98.75 80 TRP A C 1
ATOM 664 O O . TRP A 1 80 ? -3.818 -1.765 -10.406 1 98.75 80 TRP A O 1
ATOM 674 N N . GLU A 1 81 ? -5.676 -2.82 -9.859 1 98.75 81 GLU A N 1
ATOM 675 C CA . GLU A 1 81 ? -6.355 -1.598 -9.445 1 98.75 81 GLU A CA 1
ATOM 676 C C . GLU A 1 81 ? -6.871 -1.711 -8.016 1 98.75 81 GLU A C 1
ATOM 678 O O . GLU A 1 81 ? -7.477 -2.717 -7.645 1 98.75 81 GLU A O 1
ATOM 683 N N . TYR A 1 82 ? -6.57 -0.723 -7.227 1 98.81 82 TYR A N 1
ATOM 684 C CA . TYR A 1 82 ? -6.945 -0.673 -5.816 1 98.81 82 TYR A CA 1
ATOM 685 C C . TYR A 1 82 ? -7.973 0.426 -5.566 1 98.81 82 TYR A C 1
ATOM 687 O O . TYR A 1 82 ? -7.84 1.536 -6.086 1 98.81 82 TYR A O 1
ATOM 695 N N . ALA A 1 83 ? -8.922 0.081 -4.758 1 98.62 83 ALA A N 1
ATOM 696 C CA . ALA A 1 83 ? -9.852 1.078 -4.23 1 98.62 83 ALA A CA 1
ATOM 697 C C . ALA A 1 83 ? -10.406 0.65 -2.875 1 98.62 83 ALA A C 1
ATOM 699 O O . ALA A 1 83 ? -10.516 -0.544 -2.59 1 98.62 83 ALA A O 1
ATOM 700 N N . ASP A 1 84 ? -10.734 1.639 -2.082 1 98.12 84 ASP A N 1
ATOM 701 C CA . ASP A 1 84 ? -11.484 1.336 -0.865 1 98.12 84 ASP A CA 1
ATOM 702 C C . ASP A 1 84 ? -12.883 0.812 -1.194 1 98.12 84 ASP A C 1
ATOM 704 O O . ASP A 1 84 ? -13.594 1.405 -2.004 1 98.12 84 ASP A O 1
ATOM 708 N N . ARG A 1 85 ? -13.234 -0.215 -0.569 1 98.19 85 ARG A N 1
ATOM 709 C CA . ARG A 1 85 ? -14.547 -0.812 -0.817 1 98.19 85 ARG A CA 1
ATOM 710 C C . ARG A 1 85 ? -15.656 0.224 -0.674 1 98.19 85 ARG A C 1
ATOM 712 O O . ARG A 1 85 ? -16.641 0.196 -1.417 1 98.19 85 ARG A O 1
ATOM 719 N N . ALA A 1 86 ? -15.555 1.12 0.265 1 96.94 86 ALA A N 1
ATOM 720 C CA . ALA A 1 86 ? -16.578 2.111 0.568 1 96.94 86 ALA A CA 1
ATOM 721 C C . ALA A 1 86 ? -16.797 3.053 -0.613 1 96.94 86 ALA A C 1
ATOM 723 O O . ALA A 1 86 ? -17.828 3.725 -0.696 1 96.94 86 ALA A O 1
ATOM 724 N N . ASP A 1 87 ? -15.867 3.107 -1.511 1 97.62 87 ASP A N 1
ATOM 725 C CA . ASP A 1 87 ? -15.953 4.012 -2.654 1 97.62 87 ASP A CA 1
ATOM 726 C C . ASP A 1 87 ? -16.5 3.291 -3.881 1 97.62 87 ASP A C 1
ATOM 728 O O . ASP A 1 87 ? -16.609 3.881 -4.961 1 97.62 87 ASP A O 1
ATOM 732 N N . LEU A 1 88 ? -16.828 2.041 -3.721 1 98.56 88 LEU A N 1
ATOM 733 C CA . LEU A 1 88 ? -17.234 1.208 -4.844 1 98.56 88 LEU A CA 1
ATOM 734 C C . LEU A 1 88 ? -18.719 0.843 -4.738 1 98.56 88 LEU A C 1
ATOM 736 O O . LEU A 1 88 ? -19.312 0.943 -3.66 1 98.56 88 LEU A O 1
ATOM 740 N N . ALA A 1 89 ? -19.25 0.418 -5.844 1 98.69 89 ALA A N 1
ATOM 741 C CA . ALA A 1 89 ? -20.641 -0.03 -5.902 1 98.69 89 ALA A CA 1
ATOM 742 C C . ALA A 1 89 ? -20.719 -1.542 -6.098 1 98.69 89 ALA A C 1
ATOM 744 O O . ALA A 1 89 ? -19.969 -2.113 -6.887 1 98.69 89 ALA A O 1
ATOM 745 N N . VAL A 1 90 ? -21.719 -2.152 -5.438 1 98.5 90 VAL A N 1
ATOM 746 C CA . VAL A 1 90 ? -21.891 -3.598 -5.551 1 98.5 90 VAL A CA 1
ATOM 747 C C . VAL A 1 90 ? -22.391 -3.945 -6.949 1 98.5 90 VAL A C 1
ATOM 749 O O . VAL A 1 90 ? -23.406 -3.391 -7.406 1 98.5 90 VAL A O 1
ATOM 752 N N . LYS A 1 91 ? -21.75 -4.773 -7.562 1 98.5 91 LYS A N 1
ATOM 753 C CA . LYS A 1 91 ? -22.172 -5.312 -8.852 1 98.5 91 LYS A CA 1
ATOM 754 C C . LYS A 1 91 ? -22.844 -6.668 -8.688 1 98.5 91 LYS A C 1
ATOM 756 O O . LYS A 1 91 ? -23.906 -6.91 -9.258 1 98.5 91 LYS A O 1
ATOM 761 N N . THR A 1 92 ? -22.203 -7.594 -8.016 1 98.31 92 THR A N 1
ATOM 762 C CA . THR A 1 92 ? -22.734 -8.898 -7.621 1 98.31 92 THR A CA 1
ATOM 763 C C . THR A 1 92 ? -22.641 -9.086 -6.109 1 98.31 92 THR A C 1
ATOM 765 O O . THR A 1 92 ? -21.547 -8.961 -5.531 1 98.31 92 THR A O 1
ATOM 768 N N . PRO A 1 93 ? -23.766 -9.406 -5.484 1 98.06 93 PRO A N 1
ATOM 769 C CA . PRO A 1 93 ? -23.766 -9.547 -4.023 1 98.06 93 PRO A CA 1
ATOM 770 C C . PRO A 1 93 ? -22.781 -10.625 -3.543 1 98.06 93 PRO A C 1
ATOM 772 O O . PRO A 1 93 ? -22.453 -11.547 -4.293 1 98.06 93 PRO A O 1
ATOM 775 N N . TYR A 1 94 ? -22.484 -10.492 -2.328 1 98.31 94 TYR A N 1
ATOM 776 C CA . TYR A 1 94 ? -21.516 -11.383 -1.688 1 98.31 94 TYR A CA 1
ATOM 777 C C . TYR A 1 94 ? -21.984 -12.836 -1.766 1 98.31 94 TYR A C 1
ATOM 779 O O . TYR A 1 94 ? -23.141 -13.141 -1.443 1 98.31 94 TYR A O 1
ATOM 787 N N . ASP A 1 95 ? -21.109 -13.703 -2.211 1 98.19 95 ASP A N 1
ATOM 788 C CA . ASP A 1 95 ? -21.297 -15.148 -2.221 1 98.19 95 ASP A CA 1
ATOM 789 C C . ASP A 1 95 ? -20.531 -15.812 -1.077 1 98.19 95 ASP A C 1
ATOM 791 O O . ASP A 1 95 ? -19.312 -15.938 -1.127 1 98.19 95 ASP A O 1
ATOM 795 N N . PRO A 1 96 ? -21.188 -16.281 -0.019 1 96.5 96 PRO A N 1
ATOM 796 C CA . PRO A 1 96 ? -20.484 -16.859 1.136 1 96.5 96 PRO A CA 1
ATOM 797 C C . PRO A 1 96 ? -19.734 -18.156 0.796 1 96.5 96 PRO A C 1
ATOM 799 O O . PRO A 1 96 ? -18.766 -18.5 1.461 1 96.5 96 PRO A O 1
ATOM 802 N N . GLU A 1 97 ? -20.188 -18.828 -0.195 1 96.75 97 GLU A N 1
ATOM 803 C CA . GLU A 1 97 ? -19.516 -20.062 -0.583 1 96.75 97 GLU A CA 1
ATOM 804 C C . GLU A 1 97 ? -18.172 -19.781 -1.239 1 96.75 97 GLU A C 1
ATOM 806 O O . GLU A 1 97 ? -17.172 -20.453 -0.929 1 96.75 97 GLU A O 1
ATOM 811 N N . ALA A 1 98 ? -18.109 -18.828 -2.053 1 96.69 98 ALA A N 1
ATOM 812 C CA . ALA A 1 98 ? -16.875 -18.5 -2.76 1 96.69 98 ALA A CA 1
ATOM 813 C C . ALA A 1 98 ? -16.094 -17.422 -2.02 1 96.69 98 ALA A C 1
ATOM 815 O O . ALA A 1 98 ? -14.945 -17.125 -2.369 1 96.69 98 ALA A O 1
ATOM 816 N N . ASP A 1 99 ? -16.75 -16.734 -1.06 1 97.31 99 ASP A N 1
ATOM 817 C CA . ASP A 1 99 ? -16.172 -15.641 -0.295 1 97.31 99 ASP A CA 1
ATOM 818 C C . ASP A 1 99 ? -15.742 -14.5 -1.216 1 97.31 99 ASP A C 1
ATOM 820 O O . ASP A 1 99 ? -14.594 -14.062 -1.173 1 97.31 99 ASP A O 1
ATOM 824 N N . ILE A 1 100 ? -16.672 -14.047 -1.985 1 98.56 100 ILE A N 1
ATOM 825 C CA . ILE A 1 100 ? -16.312 -13 -2.928 1 98.56 100 ILE A CA 1
ATOM 826 C C . ILE A 1 100 ? -17.5 -12.062 -3.154 1 98.56 100 ILE A C 1
ATOM 828 O O . ILE A 1 100 ? -18.641 -12.508 -3.182 1 98.56 100 ILE A O 1
ATOM 832 N N . GLU A 1 101 ? -17.297 -10.859 -3.191 1 98.62 101 GLU A N 1
ATOM 833 C CA . GLU A 1 101 ? -18.188 -9.789 -3.641 1 98.62 101 GLU A CA 1
ATOM 834 C C . GLU A 1 101 ? -17.594 -9.039 -4.824 1 98.62 101 GLU A C 1
ATOM 836 O O . GLU A 1 101 ? -16.422 -8.672 -4.805 1 98.62 101 GLU A O 1
ATOM 841 N N . TRP A 1 102 ? -18.375 -8.812 -5.879 1 98.81 102 TRP A N 1
ATOM 842 C CA . TRP A 1 102 ? -17.906 -8.07 -7.047 1 98.81 102 TRP A CA 1
ATOM 843 C C . TRP A 1 102 ? -18.422 -6.633 -7.008 1 98.81 102 TRP A C 1
ATOM 845 O O . TRP A 1 102 ? -19.578 -6.383 -6.695 1 98.81 102 TRP A O 1
ATOM 855 N N . LEU A 1 103 ? -17.531 -5.742 -7.348 1 98.88 103 LEU A N 1
ATOM 856 C CA . LEU A 1 103 ? -17.844 -4.32 -7.246 1 98.88 103 LEU A CA 1
ATOM 857 C C . LEU A 1 103 ? -17.406 -3.574 -8.5 1 98.88 103 LEU A C 1
ATOM 859 O O . LEU A 1 103 ? -16.578 -4.066 -9.266 1 98.88 103 LEU A O 1
ATOM 863 N N . SER A 1 104 ? -18 -2.389 -8.703 1 98.56 104 SER A N 1
ATOM 864 C CA . SER A 1 104 ? -17.641 -1.494 -9.797 1 98.56 104 SER A CA 1
ATOM 865 C C . SER A 1 104 ? -17.219 -0.128 -9.281 1 98.56 104 SER A C 1
ATOM 867 O O . SER A 1 104 ? -17.562 0.258 -8.164 1 98.56 104 SER A O 1
ATOM 869 N N . GLY A 1 105 ? -16.469 0.544 -10.102 1 98 105 GLY A N 1
ATOM 870 C CA . GLY A 1 105 ? -15.93 1.854 -9.766 1 98 105 GLY A CA 1
ATOM 871 C C . GLY A 1 105 ? -14.547 2.1 -10.344 1 98 105 GLY A C 1
ATOM 872 O O . GLY A 1 105 ? -14.172 1.499 -11.352 1 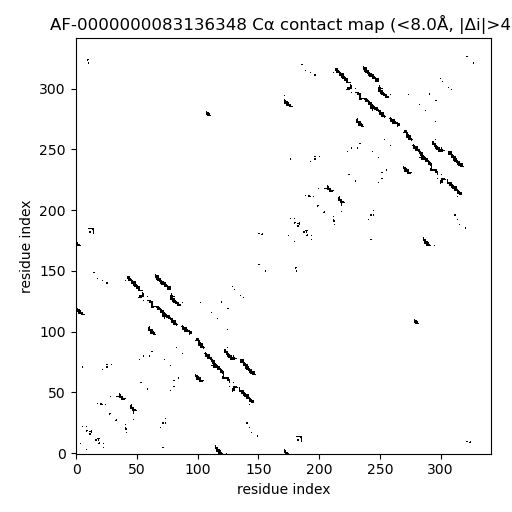98 105 GLY A O 1
ATOM 873 N N . CYS A 1 106 ? -13.922 3.096 -9.758 1 96.62 106 CYS A N 1
ATOM 874 C CA . CYS A 1 106 ? -12.578 3.465 -10.188 1 96.62 106 CYS A CA 1
ATOM 875 C C . CYS A 1 106 ? -11.625 3.531 -9.008 1 96.62 106 CYS A C 1
ATOM 877 O O . CYS A 1 106 ? -12.039 3.84 -7.887 1 96.62 106 CYS A O 1
ATOM 879 N N . GLY A 1 107 ? -10.391 3.158 -9.25 1 97.69 107 GLY A N 1
ATOM 880 C CA . GLY A 1 107 ? -9.367 3.189 -8.219 1 97.69 107 GLY A CA 1
ATOM 881 C C . GLY A 1 107 ? -8 3.58 -8.75 1 97.69 107 GLY A C 1
ATOM 882 O O . GLY A 1 107 ? -7.898 4.348 -9.711 1 97.69 107 GLY A O 1
ATOM 883 N N . ASN A 1 108 ? -7.031 3.232 -8.055 1 98 108 ASN A N 1
ATOM 884 C CA . ASN A 1 108 ? -5.648 3.49 -8.43 1 98 108 ASN A CA 1
ATOM 885 C C . ASN A 1 108 ? -5.031 2.297 -9.156 1 98 108 ASN A C 1
ATOM 887 O O . ASN A 1 108 ? -4.992 1.189 -8.617 1 98 108 ASN A O 1
ATOM 891 N N . ARG A 1 109 ? -4.57 2.57 -10.359 1 98.12 109 ARG A N 1
ATOM 892 C CA . ARG A 1 109 ? -3.906 1.523 -11.133 1 98.12 109 ARG A CA 1
ATOM 893 C C . ARG A 1 109 ? -2.424 1.442 -10.781 1 98.12 109 ARG A C 1
ATOM 895 O O . ARG A 1 109 ? -1.724 2.457 -10.789 1 98.12 109 ARG A O 1
ATOM 902 N N . ILE A 1 110 ? -1.987 0.241 -10.539 1 98.38 110 ILE A N 1
ATOM 903 C CA . ILE A 1 110 ? -0.65 0.065 -9.984 1 98.38 110 ILE A CA 1
ATOM 904 C C . ILE A 1 110 ? 0.098 -1.008 -10.773 1 98.38 110 ILE A C 1
ATOM 906 O O . ILE A 1 110 ? -0.447 -2.08 -11.047 1 98.38 110 ILE A O 1
ATOM 910 N N . GLN A 1 111 ? 1.306 -0.73 -11.102 1 97.69 111 GLN A N 1
ATOM 911 C CA . GLN A 1 111 ? 2.164 -1.683 -11.797 1 97.69 111 GLN A CA 1
ATOM 912 C C . GLN A 1 111 ? 2.875 -2.605 -10.812 1 97.69 111 GLN A C 1
ATOM 914 O O . GLN A 1 111 ? 3.393 -2.15 -9.789 1 97.69 111 GLN A O 1
ATOM 919 N N . MET A 1 112 ? 2.877 -3.879 -11.172 1 96.56 112 MET A N 1
ATOM 920 C CA . MET A 1 112 ? 3.65 -4.879 -10.438 1 96.56 112 MET A CA 1
ATOM 921 C C . MET A 1 112 ? 4.789 -5.418 -11.297 1 96.56 112 MET A C 1
ATOM 923 O O . MET A 1 112 ? 4.621 -5.641 -12.492 1 96.56 112 MET A O 1
ATOM 927 N N . LYS A 1 113 ? 5.855 -5.648 -10.633 1 96 113 LYS A N 1
ATOM 928 C CA . LYS A 1 113 ? 6.996 -6.332 -11.242 1 96 113 LYS A CA 1
ATOM 929 C C . LYS A 1 113 ? 7.266 -7.668 -10.547 1 96 113 LYS A C 1
ATOM 931 O O . LYS A 1 113 ? 6.918 -7.848 -9.383 1 96 113 LYS A O 1
ATOM 936 N N . PRO A 1 114 ? 7.859 -8.594 -11.344 1 98.19 114 PRO A N 1
ATOM 937 C CA . PRO A 1 114 ? 8.195 -9.852 -10.68 1 98.19 114 PRO A CA 1
ATOM 938 C C . PRO A 1 114 ? 8.961 -9.648 -9.375 1 98.19 114 PRO A C 1
ATOM 940 O O . PRO A 1 114 ? 9.836 -8.789 -9.297 1 98.19 114 PRO A O 1
ATOM 943 N N . GLY A 1 115 ? 8.602 -10.414 -8.344 1 97.81 115 GLY A N 1
ATOM 944 C CA . GLY A 1 115 ? 9.234 -10.297 -7.039 1 97.81 115 GLY A CA 1
ATOM 945 C C . GLY A 1 115 ? 8.477 -9.383 -6.094 1 97.81 115 GLY A C 1
ATOM 946 O O . GLY A 1 115 ? 8.797 -9.305 -4.906 1 97.81 115 GLY A O 1
ATOM 947 N N . MET A 1 116 ? 7.488 -8.734 -6.605 1 98.5 116 MET A N 1
ATOM 948 C CA . MET A 1 116 ? 6.66 -7.879 -5.762 1 98.5 116 MET A CA 1
ATOM 949 C C . MET A 1 116 ? 5.422 -8.625 -5.281 1 98.5 116 MET A C 1
ATOM 951 O O . MET A 1 116 ? 5.031 -9.633 -5.875 1 98.5 116 MET A O 1
ATOM 955 N N . PHE A 1 117 ? 4.859 -8.125 -4.191 1 98.81 117 PHE A N 1
ATOM 956 C CA . PHE A 1 117 ? 3.584 -8.625 -3.697 1 98.81 117 PHE A CA 1
ATOM 957 C C . PHE A 1 117 ? 2.701 -7.477 -3.215 1 98.81 117 PHE A C 1
ATOM 959 O O . PHE A 1 117 ? 3.193 -6.379 -2.951 1 98.81 117 PHE A O 1
ATOM 966 N N . TYR A 1 118 ? 1.475 -7.734 -3.184 1 98.88 118 TYR A N 1
ATOM 967 C CA . TYR A 1 118 ? 0.555 -6.898 -2.422 1 98.88 118 TYR A CA 1
ATOM 968 C C . TYR A 1 118 ? -0.379 -7.75 -1.568 1 98.88 118 TYR A C 1
ATOM 970 O O . TYR A 1 118 ? -0.612 -8.922 -1.872 1 98.88 118 TYR A O 1
ATOM 978 N N . LEU A 1 119 ? -0.777 -7.223 -0.49 1 98.75 119 LEU A N 1
ATOM 979 C CA . LEU A 1 119 ? -1.69 -7.82 0.476 1 98.75 119 LEU A CA 1
ATOM 980 C C . LEU A 1 119 ? -2.928 -6.949 0.665 1 98.75 119 LEU A C 1
ATOM 982 O O . LEU A 1 119 ? -2.814 -5.75 0.929 1 98.75 119 LEU A O 1
ATOM 986 N N . VAL A 1 120 ? -4.102 -7.605 0.49 1 98.69 120 VAL A N 1
ATOM 987 C CA . VAL A 1 120 ? -5.348 -6.848 0.582 1 98.69 120 VAL A CA 1
ATOM 988 C C . VAL A 1 120 ? -6.219 -7.418 1.695 1 98.69 120 VAL A C 1
ATOM 990 O O . VAL A 1 120 ? -6.309 -8.641 1.857 1 98.69 120 VAL A O 1
ATOM 993 N N . TYR A 1 121 ? -6.809 -6.523 2.451 1 97.81 121 TYR A N 1
ATOM 994 C CA . TYR A 1 121 ? -7.773 -6.82 3.502 1 97.81 121 TYR A CA 1
ATOM 995 C C . TYR A 1 121 ? -9.195 -6.801 2.959 1 97.81 121 TYR A C 1
ATOM 997 O O . TYR A 1 121 ? -9.414 -6.488 1.785 1 97.81 121 TYR A O 1
ATOM 1005 N N . PRO A 1 122 ? -10.164 -7.117 3.77 1 97.69 122 PRO A N 1
ATOM 1006 C CA . PRO A 1 122 ? -11.555 -7.238 3.312 1 97.69 122 PRO A CA 1
ATOM 1007 C C . PRO A 1 122 ? -12.109 -5.93 2.758 1 97.69 122 PRO A C 1
ATOM 1009 O O . PRO A 1 122 ? -13.023 -5.941 1.933 1 97.69 122 PRO A O 1
ATOM 1012 N N . ASP A 1 123 ? -11.562 -4.816 3.158 1 97.62 123 ASP A N 1
ATOM 1013 C CA . ASP A 1 123 ? -12.07 -3.529 2.699 1 97.62 123 ASP A CA 1
ATOM 1014 C C . ASP A 1 123 ? -11.266 -3.01 1.511 1 97.62 123 ASP A C 1
ATOM 1016 O O . ASP A 1 123 ? -11.492 -1.888 1.048 1 97.62 123 ASP A O 1
ATOM 1020 N N . ASP A 1 124 ? -10.383 -3.826 1.028 1 98.5 124 ASP A N 1
ATOM 1021 C CA . ASP A 1 124 ? -9.539 -3.434 -0.091 1 98.5 124 ASP A CA 1
ATOM 1022 C C . ASP A 1 124 ? -10.031 -4.051 -1.398 1 98.5 124 ASP A C 1
ATOM 1024 O O . ASP A 1 124 ? -9.672 -5.18 -1.73 1 98.5 124 ASP A O 1
ATOM 1028 N N . GLY A 1 125 ? -10.852 -3.225 -2.102 1 98.81 125 GLY A N 1
ATOM 1029 C CA . GLY A 1 125 ? -11.195 -3.68 -3.441 1 98.81 125 GLY A CA 1
ATOM 1030 C C . GLY A 1 125 ? -9.992 -3.762 -4.367 1 98.81 125 GLY A C 1
ATOM 1031 O O . GLY A 1 125 ? -9.125 -2.889 -4.344 1 98.81 125 GLY A O 1
ATOM 1032 N N . HIS A 1 126 ? -9.938 -4.812 -5.152 1 98.88 126 HIS A N 1
ATOM 1033 C CA . HIS A 1 126 ? -8.797 -4.961 -6.051 1 98.88 126 HIS A CA 1
ATOM 1034 C C . HIS A 1 126 ? -9.203 -5.656 -7.348 1 98.88 126 HIS A C 1
ATOM 1036 O O . HIS A 1 126 ? -10.055 -6.551 -7.336 1 98.88 126 HIS A O 1
ATOM 1042 N N . LYS A 1 127 ? -8.703 -5.219 -8.477 1 98.69 127 LYS A N 1
ATOM 1043 C CA . LYS A 1 127 ? -8.734 -5.867 -9.789 1 98.69 127 LYS A CA 1
ATOM 1044 C C . LYS A 1 127 ? -7.371 -6.473 -10.125 1 98.69 127 LYS A C 1
ATOM 1046 O O . LYS A 1 127 ? -6.48 -5.773 -10.617 1 98.69 127 LYS A O 1
ATOM 1051 N N . PRO A 1 128 ? -7.238 -7.754 -9.969 1 98.44 128 PRO A N 1
ATOM 1052 C CA . PRO A 1 128 ? -5.953 -8.359 -10.32 1 98.44 128 PRO A CA 1
ATOM 1053 C C . PRO A 1 128 ? -5.836 -8.672 -11.812 1 98.44 128 PRO A C 1
ATOM 1055 O O . PRO A 1 128 ? -6.828 -8.594 -12.539 1 98.44 128 PRO A O 1
ATOM 1058 N N . CYS A 1 129 ? -4.664 -8.93 -12.312 1 98.44 129 CYS A N 1
ATOM 1059 C CA . CYS A 1 129 ? -4.379 -9.516 -13.609 1 98.44 129 CYS A CA 1
ATOM 1060 C C . CYS A 1 129 ? -4.828 -8.594 -14.734 1 98.44 129 CYS A C 1
ATOM 1062 O O . CYS A 1 129 ? -5.457 -9.039 -15.703 1 98.44 129 CYS A O 1
ATOM 1064 N N . CYS A 1 130 ? -4.496 -7.344 -14.57 1 98.69 130 CYS A N 1
ATOM 1065 C CA . CYS A 1 130 ? -4.922 -6.383 -15.586 1 98.69 130 CYS A CA 1
ATOM 1066 C C . CYS A 1 130 ? -3.723 -5.812 -16.328 1 98.69 130 CYS A C 1
ATOM 1068 O O . CYS A 1 130 ? -2.576 -6.109 -15.992 1 98.69 130 CYS A O 1
ATOM 1070 N N . HIS A 1 131 ? -4.027 -5.094 -17.438 1 98.12 131 HIS A N 1
ATOM 1071 C CA . HIS A 1 131 ? -3.082 -4.277 -18.188 1 98.12 131 HIS A CA 1
ATOM 1072 C C . HIS A 1 131 ? -3.736 -2.992 -18.688 1 98.12 131 HIS A C 1
ATOM 1074 O O . HIS A 1 131 ? -4.965 -2.896 -18.75 1 98.12 131 HIS A O 1
ATOM 1080 N N . GLU A 1 132 ? -2.977 -2.01 -18.953 1 94 132 GLU A N 1
ATOM 1081 C CA . GLU A 1 132 ? -3.504 -0.771 -19.531 1 94 132 GLU A CA 1
ATOM 1082 C C . GLU A 1 132 ? -3.461 -0.8 -21.047 1 94 132 GLU A C 1
ATOM 1084 O O . GLU A 1 132 ? -4.48 -0.585 -21.703 1 94 132 GLU A O 1
ATOM 1089 N N . LYS A 1 133 ? -2.275 -1.059 -21.625 1 92 133 LYS A N 1
ATOM 1090 C CA . LYS A 1 133 ? -2.117 -0.914 -23.062 1 92 133 LYS A CA 1
ATOM 1091 C C . LYS A 1 133 ? -1.964 -2.273 -23.734 1 92 133 LYS A C 1
ATOM 1093 O O . LYS A 1 133 ? -2.695 -2.592 -24.688 1 92 133 LYS A O 1
ATOM 1098 N N . GLU A 1 134 ? -1.021 -3.072 -23.234 1 95.69 134 GLU A N 1
ATOM 1099 C CA . GLU A 1 134 ? -0.669 -4.32 -23.906 1 95.69 134 GLU A CA 1
ATOM 1100 C C . GLU A 1 134 ? -0.878 -5.52 -22.969 1 95.69 134 GLU A C 1
ATOM 1102 O O . GLU A 1 134 ? -0.461 -5.496 -21.812 1 95.69 134 GLU A O 1
ATOM 1107 N N . GLN A 1 135 ? -1.489 -6.492 -23.578 1 97.69 135 GLN A N 1
ATOM 1108 C CA . GLN A 1 135 ? -1.655 -7.754 -22.859 1 97.69 135 GLN A CA 1
ATOM 1109 C C . GLN A 1 135 ? -0.306 -8.406 -22.562 1 97.69 135 GLN A C 1
ATOM 1111 O O . GLN A 1 135 ? 0.583 -8.406 -23.422 1 97.69 135 GLN A O 1
ATOM 1116 N N . THR A 1 136 ? -0.189 -8.867 -21.391 1 97.5 136 THR A N 1
ATOM 1117 C CA . THR A 1 136 ? 1.01 -9.586 -20.969 1 97.5 136 THR A CA 1
ATOM 1118 C C . THR A 1 136 ? 0.642 -10.906 -20.297 1 97.5 136 THR A C 1
ATOM 1120 O O . THR A 1 136 ? -0.507 -11.102 -19.891 1 97.5 136 THR A O 1
ATOM 1123 N N . SER A 1 137 ? 1.617 -11.773 -20.25 1 98.5 137 SER A N 1
ATOM 1124 C CA . SER A 1 137 ? 1.443 -13.008 -19.484 1 98.5 137 SER A CA 1
ATOM 1125 C C . SER A 1 137 ? 1.924 -12.844 -18.047 1 98.5 137 SER A C 1
ATOM 1127 O O . SER A 1 137 ? 2.727 -11.953 -17.766 1 98.5 137 SER A O 1
ATOM 1129 N N . TYR A 1 138 ? 1.379 -13.695 -17.172 1 98.62 138 TYR A N 1
ATOM 1130 C CA . TYR A 1 138 ? 1.822 -13.672 -15.789 1 98.62 138 TYR A CA 1
ATOM 1131 C C . TYR A 1 138 ? 1.881 -15.078 -15.203 1 98.62 138 TYR A C 1
ATOM 1133 O O . TYR A 1 138 ? 1.197 -15.984 -15.688 1 98.62 138 TYR A O 1
ATOM 1141 N N . ARG A 1 139 ? 2.76 -15.305 -14.305 1 98.81 139 ARG A N 1
ATOM 1142 C CA . ARG A 1 139 ? 2.777 -16.391 -13.344 1 98.81 139 ARG A CA 1
ATOM 1143 C C . ARG A 1 139 ? 2.812 -15.867 -11.914 1 98.81 139 ARG A C 1
ATOM 1145 O O . ARG A 1 139 ? 3.684 -15.062 -11.562 1 98.81 139 ARG A O 1
ATOM 1152 N N . LYS A 1 140 ? 1.823 -16.281 -11.125 1 98.81 140 LYS A N 1
ATOM 1153 C CA . LYS A 1 140 ? 1.733 -15.688 -9.789 1 98.81 140 LYS A CA 1
ATOM 1154 C C . LYS A 1 140 ? 1.221 -16.703 -8.773 1 98.81 140 LYS A C 1
ATOM 1156 O O . LYS A 1 140 ? 0.759 -17.781 -9.148 1 98.81 140 LYS A O 1
ATOM 1161 N N . VAL A 1 141 ? 1.396 -16.312 -7.551 1 98.88 141 VAL A N 1
ATOM 1162 C CA . VAL A 1 141 ? 0.854 -17.047 -6.41 1 98.88 141 VAL A CA 1
ATOM 1163 C C . VAL A 1 141 ? -0.13 -16.156 -5.648 1 98.88 141 VAL A C 1
ATOM 1165 O O . VAL A 1 141 ? 0.132 -14.969 -5.438 1 98.88 141 VAL A O 1
ATOM 1168 N N . VAL A 1 142 ? -1.295 -16.688 -5.363 1 98.88 142 VAL A N 1
ATOM 1169 C CA . VAL A 1 142 ? -2.242 -16.031 -4.469 1 98.88 142 VAL A CA 1
ATOM 1170 C C . VAL A 1 142 ? -2.4 -16.844 -3.191 1 98.88 142 VAL A C 1
ATOM 1172 O O . VAL A 1 142 ? -2.992 -17.938 -3.207 1 98.88 142 VAL A O 1
ATOM 1175 N N . VAL A 1 143 ? -1.895 -16.359 -2.078 1 98.62 143 VAL A N 1
ATOM 1176 C CA . VAL A 1 143 ? -2.023 -17.031 -0.789 1 98.62 143 VAL A CA 1
ATOM 1177 C C . VAL A 1 143 ? -3.229 -16.484 -0.034 1 98.62 143 VAL A C 1
ATOM 1179 O O . VAL A 1 143 ? -3.363 -15.266 0.124 1 98.62 143 VAL A O 1
ATOM 1182 N N . LYS A 1 144 ? -4.086 -17.359 0.354 1 97.69 144 LYS A N 1
ATOM 1183 C CA . LYS A 1 144 ? -5.266 -17.016 1.146 1 97.69 144 LYS A CA 1
ATOM 1184 C C . LYS A 1 144 ? -5.016 -17.266 2.633 1 97.69 144 LYS A C 1
ATOM 1186 O O . LYS A 1 144 ? -4.832 -18.406 3.062 1 97.69 144 LYS A O 1
ATOM 1191 N N . ILE A 1 145 ? -4.98 -16.156 3.389 1 95.69 145 ILE A N 1
ATOM 1192 C CA . ILE A 1 145 ? -4.773 -16.25 4.832 1 95.69 145 ILE A CA 1
ATOM 1193 C C . ILE A 1 145 ? -6.102 -16.031 5.555 1 95.69 145 ILE A C 1
ATOM 1195 O O . ILE A 1 145 ? -6.727 -14.984 5.426 1 95.69 145 ILE A O 1
ATOM 1199 N N . LYS A 1 146 ? -6.52 -16.953 6.375 1 93.81 146 LYS A N 1
ATOM 1200 C CA . LYS A 1 146 ? -7.785 -16.844 7.09 1 93.81 146 LYS A CA 1
ATOM 1201 C C . LYS A 1 146 ? -7.738 -15.719 8.133 1 93.81 146 LYS A C 1
ATOM 1203 O O . LYS A 1 146 ? -6.758 -15.594 8.867 1 93.81 146 LYS A O 1
ATOM 1208 N N . ILE A 1 147 ? -8.766 -14.812 8.203 1 90.25 147 ILE A N 1
ATOM 1209 C CA . ILE A 1 147 ? -8.828 -13.68 9.117 1 90.25 147 ILE A CA 1
ATOM 1210 C C . ILE A 1 147 ? -9.273 -14.156 10.5 1 90.25 147 ILE A C 1
ATOM 1212 O O . ILE A 1 147 ? -8.867 -13.586 11.523 1 90.25 147 ILE A O 1
ATOM 1216 N N . ASP A 1 148 ? -9.516 -15.141 11.023 1 72.06 148 ASP A N 1
ATOM 1217 C CA . ASP A 1 148 ? -9.891 -15.484 12.391 1 72.06 148 ASP A CA 1
ATOM 1218 C C . ASP A 1 148 ? -8.844 -15 13.391 1 72.06 148 ASP A C 1
ATOM 1220 O O . ASP A 1 148 ? -9.18 -14.375 14.398 1 72.06 148 ASP A O 1
ATOM 1224 N N . LYS A 1 149 ? -7.613 -15.227 13.219 1 53.88 149 LYS A N 1
ATOM 1225 C CA . LYS A 1 149 ? -6.449 -15.094 14.094 1 53.88 149 LYS A CA 1
ATOM 1226 C C . LYS A 1 149 ? -5.945 -13.648 14.109 1 53.88 149 LYS A C 1
ATOM 1228 O O . LYS A 1 149 ? -5.223 -13.25 15.023 1 53.88 149 LYS A O 1
ATOM 1233 N N . LEU A 1 150 ? -5.953 -12.945 13.07 1 52.84 150 LEU A N 1
ATOM 1234 C CA . LEU A 1 150 ? -5.207 -11.703 12.891 1 52.84 150 LEU A CA 1
ATOM 1235 C C . LEU A 1 150 ? -5.867 -10.555 13.656 1 52.84 150 LEU A C 1
ATOM 1237 O O . LEU A 1 150 ? -5.184 -9.672 14.172 1 52.84 150 LEU A O 1
ATOM 1241 N N . LEU A 1 151 ? -7.32 -10.516 13.477 1 49.38 151 LEU A N 1
ATOM 1242 C CA . LEU A 1 151 ? -7.977 -9.336 14.016 1 49.38 151 LEU A CA 1
ATOM 1243 C C . LEU A 1 151 ? -8.141 -9.438 15.523 1 49.38 151 LEU A C 1
ATOM 1245 O O . LEU A 1 151 ? -9.094 -8.906 16.094 1 49.38 151 LEU A O 1
ATOM 1249 N N . HIS A 1 152 ? -7.363 -10.133 16.109 1 44.62 152 HIS A N 1
ATOM 1250 C CA . HIS A 1 152 ? -7.684 -10.148 17.531 1 44.62 152 HIS A CA 1
ATOM 1251 C C . HIS A 1 152 ? -8.07 -8.758 18.031 1 44.62 152 HIS A C 1
ATOM 1253 O O . HIS A 1 152 ? -8.977 -8.617 18.844 1 44.62 152 HIS A O 1
ATOM 1259 N N . GLY A 1 153 ? -7.109 -7.711 17.891 1 41.81 153 GLY A N 1
ATOM 1260 C CA . GLY A 1 153 ? -7.438 -6.488 18.609 1 41.81 153 GLY A CA 1
ATOM 1261 C C . GLY A 1 153 ? -8.289 -5.531 17.797 1 41.81 153 GLY A C 1
ATOM 1262 O O . GLY A 1 153 ? -8.492 -4.383 18.188 1 41.81 153 GLY A O 1
ATOM 1263 N N . VAL A 1 154 ? -8.469 -5.734 16.469 1 41.56 154 VAL A N 1
ATOM 1264 C CA . VAL A 1 154 ? -9.352 -4.793 15.789 1 41.56 154 VAL A CA 1
ATOM 1265 C C . VAL A 1 154 ? -10.812 -5.188 16.016 1 41.56 154 VAL A C 1
ATOM 1267 O O . VAL A 1 154 ? -11.188 -6.344 15.805 1 41.56 154 VAL A O 1
ATOM 1270 N N . PRO A 1 155 ? -11.484 -4.477 16.859 1 36.75 155 PRO A N 1
ATOM 1271 C CA . PRO A 1 155 ? -12.898 -4.84 16.984 1 36.75 155 PRO A CA 1
ATOM 1272 C C . PRO A 1 155 ? -13.539 -5.176 15.633 1 36.75 155 PRO A C 1
ATOM 1274 O O . PRO A 1 155 ? -13.141 -4.621 14.609 1 36.75 155 PRO A O 1
ATOM 1277 N N . ALA A 1 156 ? -14.094 -6.324 15.508 1 35.88 156 ALA A N 1
ATOM 1278 C CA . ALA A 1 156 ? -14.945 -6.641 14.367 1 35.88 156 ALA A CA 1
ATOM 1279 C C . ALA A 1 156 ? -15.672 -5.395 13.867 1 35.88 156 ALA A C 1
ATOM 1281 O O . ALA A 1 156 ? -16.312 -4.688 14.648 1 35.88 156 ALA A O 1
ATOM 1282 N N . MET A 1 157 ? -15.219 -4.715 12.742 1 35.41 157 MET A N 1
ATOM 1283 C CA . MET A 1 157 ? -16.125 -3.738 12.148 1 35.41 157 MET A CA 1
ATOM 1284 C C . MET A 1 157 ? -17.578 -4.227 12.227 1 35.41 157 MET A C 1
ATOM 1286 O O . MET A 1 157 ? -17.938 -5.188 11.547 1 35.41 157 MET A O 1
ATOM 1290 N N . GLU A 1 158 ? -18.094 -4.262 13.305 1 29.92 158 GLU A N 1
ATOM 1291 C CA . GLU A 1 158 ? -19.531 -4.469 13.336 1 29.92 158 GLU A CA 1
ATOM 1292 C C . GLU A 1 158 ? -20.219 -3.678 12.234 1 29.92 158 GLU A C 1
ATOM 1294 O O . GLU A 1 158 ? -20.031 -2.465 12.117 1 29.92 158 GLU A O 1
ATOM 1299 N N . ARG A 1 159 ? -20.547 -4.285 11.094 1 32.62 159 ARG A N 1
ATOM 1300 C CA . ARG A 1 159 ? -21.547 -3.758 10.172 1 32.62 159 ARG A CA 1
ATOM 1301 C C . ARG A 1 159 ? -22.719 -3.139 10.922 1 32.62 159 ARG A C 1
ATOM 1303 O O . ARG A 1 159 ? -23.516 -3.852 11.539 1 32.62 159 ARG A O 1
ATOM 1310 N N . THR A 1 160 ? -22.547 -2.027 11.594 1 29.38 160 THR A N 1
ATOM 1311 C CA . THR A 1 160 ? -23.75 -1.324 12.031 1 29.38 160 THR A CA 1
ATOM 1312 C C . THR A 1 160 ? -24.766 -1.222 10.898 1 29.38 160 THR A C 1
ATOM 1314 O O . THR A 1 160 ? -24.484 -0.633 9.852 1 29.38 160 THR A O 1
ATOM 1317 N N . ALA A 1 161 ? -25.625 -2.133 10.742 1 29.17 161 ALA A N 1
ATOM 1318 C CA . ALA A 1 161 ? -26.922 -2.021 10.086 1 29.17 161 ALA A CA 1
ATOM 1319 C C . ALA A 1 161 ? -27.641 -0.752 10.516 1 29.17 161 ALA A C 1
ATOM 1321 O O . ALA A 1 161 ? -28.156 -0.675 11.633 1 29.17 161 ALA A O 1
ATOM 1322 N N . VAL A 1 162 ? -27.141 0.432 10.336 1 27.84 162 VAL A N 1
ATOM 1323 C CA . VAL A 1 162 ? -27.938 1.632 10.555 1 27.84 162 VAL A CA 1
ATOM 1324 C C . VAL A 1 162 ? -29.25 1.529 9.773 1 27.84 162 VAL A C 1
ATOM 1326 O O . VAL A 1 162 ? -29.297 1.875 8.586 1 27.84 162 VAL A O 1
ATOM 1329 N N . TYR A 1 163 ? -29.969 0.441 9.523 1 29.14 163 TYR A N 1
ATOM 1330 C CA . TYR A 1 163 ? -31.312 0.554 9 1 29.14 163 TYR A CA 1
ATOM 1331 C C . TYR A 1 163 ? -32.219 1.263 9.992 1 29.14 163 TYR A C 1
ATOM 1333 O O . TYR A 1 163 ? -32.719 0.651 10.953 1 29.14 163 TYR A O 1
ATOM 1341 N N . GLY A 1 164 ? -31.812 2.463 10.633 1 24.45 164 GLY A N 1
ATOM 1342 C CA . GLY A 1 164 ? -32.875 3.016 11.461 1 24.45 164 GLY A CA 1
ATOM 1343 C C . GLY A 1 164 ? -34.188 3.227 10.703 1 24.45 164 GLY A C 1
ATOM 1344 O O . GLY A 1 164 ? -34.188 3.244 9.469 1 24.45 164 GLY A O 1
ATOM 1345 N N . LYS A 1 165 ? -35.469 3.41 11.469 1 28.06 165 LYS A N 1
ATOM 1346 C CA . LYS A 1 165 ? -36.875 3.744 11.547 1 28.06 165 LYS A CA 1
ATOM 1347 C C . LYS A 1 165 ? -37.156 5.07 10.859 1 28.06 165 LYS A C 1
ATOM 1349 O O . LYS A 1 165 ? -36.438 6.043 11.031 1 28.06 165 LYS A O 1
ATOM 1354 N N . GLY A 1 166 ? -37.781 5.145 9.656 1 27.17 166 GLY A N 1
ATOM 1355 C CA . GLY A 1 166 ? -38.719 6.117 9.102 1 27.17 166 GLY A CA 1
ATOM 1356 C C . GLY A 1 166 ? -39.625 6.746 10.148 1 27.17 166 GLY A C 1
ATOM 1357 O O . GLY A 1 166 ? -40.625 6.152 10.555 1 27.17 166 GLY A O 1
ATOM 1358 N N . ASP A 1 167 ? -39.125 7.184 11.289 1 24.42 167 ASP A N 1
ATOM 1359 C CA . ASP A 1 167 ? -40.125 7.992 11.977 1 24.42 167 ASP A CA 1
ATOM 1360 C C . ASP A 1 167 ? -40.625 9.141 11.094 1 24.42 167 ASP A C 1
ATOM 1362 O O . ASP A 1 167 ? -39.812 9.781 10.414 1 24.42 167 ASP A O 1
ATOM 1366 N N . ARG A 1 168 ? -42 9.234 10.711 1 24.86 168 ARG A N 1
ATOM 1367 C CA . ARG A 1 168 ? -43.125 10.086 10.266 1 24.86 168 ARG A CA 1
ATOM 1368 C C . ARG A 1 168 ? -43.094 11.438 10.969 1 24.86 168 ARG A C 1
ATOM 1370 O O . ARG A 1 168 ? -44 12.258 10.797 1 24.86 168 ARG A O 1
ATOM 1377 N N . ARG A 1 169 ? -42.219 11.758 11.93 1 23 169 ARG A N 1
ATOM 1378 C CA . ARG A 1 169 ? -42.75 12.992 12.477 1 23 169 ARG A CA 1
ATOM 1379 C C . ARG A 1 169 ? -42.5 14.164 11.539 1 23 169 ARG A C 1
ATOM 1381 O O . ARG A 1 169 ? -42.812 15.312 11.867 1 23 169 ARG A O 1
ATOM 1388 N N . TRP A 1 170 ? -41.656 14.18 10.445 1 21.33 170 TRP A N 1
ATOM 1389 C CA . TRP A 1 170 ? -41.781 15.539 9.938 1 21.33 170 TRP A CA 1
ATOM 1390 C C . TRP A 1 170 ? -43.125 15.719 9.234 1 21.33 170 TRP A C 1
ATOM 1392 O O . TRP A 1 170 ? -43.344 16.672 8.484 1 21.33 170 TRP A O 1
ATOM 1402 N N . ILE A 1 171 ? -44.281 14.961 9.625 1 18.55 171 ILE A N 1
ATOM 1403 C CA . ILE A 1 171 ? -45.438 15.844 9.508 1 18.55 171 ILE A CA 1
ATOM 1404 C C . ILE A 1 171 ? -45.406 16.875 10.633 1 18.55 171 ILE A C 1
ATOM 1406 O O . ILE A 1 171 ? -45 16.578 11.766 1 18.55 171 ILE A O 1
ATOM 1410 N N . MET B 1 1 ? 5.371 -0.598 1.49 1 98.38 1 MET B N 1
ATOM 1411 C CA . MET B 1 1 ? 4.535 0.533 1.883 1 98.38 1 MET B CA 1
ATOM 1412 C C . MET B 1 1 ? 3.162 0.058 2.348 1 98.38 1 MET B C 1
ATOM 1414 O O . MET B 1 1 ? 2.768 -1.077 2.074 1 98.38 1 MET B O 1
ATOM 1418 N N . ILE B 1 2 ? 2.562 0.885 3.127 1 98.62 2 ILE B N 1
ATOM 1419 C CA . ILE B 1 2 ? 1.197 0.692 3.602 1 98.62 2 ILE B CA 1
ATOM 1420 C C . ILE B 1 2 ? 0.326 1.865 3.158 1 98.62 2 ILE B C 1
ATOM 1422 O O . ILE B 1 2 ? 0.76 3.02 3.199 1 98.62 2 ILE B O 1
ATOM 1426 N N . MET B 1 3 ? -0.86 1.59 2.768 1 98.69 3 MET B N 1
ATOM 1427 C CA . MET B 1 3 ? -1.855 2.623 2.498 1 98.69 3 MET B CA 1
ATOM 1428 C C . MET B 1 3 ? -3.25 2.158 2.906 1 98.69 3 MET B C 1
ATOM 1430 O O . MET B 1 3 ? -3.648 1.035 2.594 1 98.69 3 MET B O 1
ATOM 1434 N N . ASP B 1 4 ? -3.953 3.039 3.576 1 98.5 4 ASP B N 1
ATOM 1435 C CA . ASP B 1 4 ? -5.285 2.664 4.047 1 98.5 4 ASP B CA 1
ATOM 1436 C C . ASP B 1 4 ? -6.027 3.873 4.613 1 98.5 4 ASP B C 1
ATOM 1438 O O . ASP B 1 4 ? -5.488 4.984 4.633 1 98.5 4 ASP B O 1
ATOM 1442 N N . ARG B 1 5 ? -7.246 3.648 4.957 1 97.94 5 ARG B N 1
ATOM 1443 C CA . ARG B 1 5 ? -7.918 4.605 5.828 1 97.94 5 ARG B CA 1
ATOM 1444 C C . ARG B 1 5 ? -7.32 4.586 7.23 1 97.94 5 ARG B C 1
ATOM 1446 O O . ARG B 1 5 ? -7.004 3.516 7.762 1 97.94 5 ARG B O 1
ATOM 1453 N N . LEU B 1 6 ? -7.195 5.754 7.754 1 97.94 6 LEU B N 1
ATOM 1454 C CA . LEU B 1 6 ? -6.551 5.895 9.055 1 97.94 6 LEU B CA 1
ATOM 1455 C C . LEU B 1 6 ? -7.277 5.074 10.117 1 97.94 6 LEU B C 1
ATOM 1457 O O . LEU B 1 6 ? -6.652 4.531 11.023 1 97.94 6 LEU B O 1
ATOM 1461 N N . GLU B 1 7 ? -8.602 4.918 10.016 1 96.88 7 GLU B N 1
ATOM 1462 C CA . GLU B 1 7 ? -9.398 4.199 11.008 1 96.88 7 GLU B CA 1
ATOM 1463 C C . GLU B 1 7 ? -9.008 2.725 11.062 1 96.88 7 GLU B C 1
ATOM 1465 O O . GLU B 1 7 ? -9.344 2.025 12.023 1 96.88 7 GLU B O 1
ATOM 1470 N N . ARG B 1 8 ? -8.266 2.258 10.094 1 97.19 8 ARG B N 1
ATOM 1471 C CA . ARG B 1 8 ? -7.895 0.849 10.031 1 97.19 8 ARG B CA 1
ATOM 1472 C C . ARG B 1 8 ? -6.43 0.655 10.398 1 97.19 8 ARG B C 1
ATOM 1474 O O . ARG B 1 8 ? -5.84 -0.386 10.094 1 97.19 8 ARG B O 1
ATOM 1481 N N . PHE B 1 9 ? -5.848 1.571 11.117 1 97.12 9 PHE B N 1
ATOM 1482 C CA . PHE B 1 9 ? -4.422 1.556 11.438 1 97.12 9 PHE B CA 1
ATOM 1483 C C . PHE B 1 9 ? -4.062 0.322 12.258 1 97.12 9 PHE B C 1
ATOM 1485 O O . PHE B 1 9 ? -2.918 -0.135 12.227 1 97.12 9 PHE B O 1
ATOM 1492 N N . ARG B 1 10 ? -5.008 -0.257 12.93 1 95.94 10 ARG B N 1
ATOM 1493 C CA . ARG B 1 10 ? -4.742 -1.381 13.82 1 95.94 10 ARG B CA 1
ATOM 1494 C C . ARG B 1 10 ? -4.285 -2.607 13.031 1 95.94 10 ARG B C 1
ATOM 1496 O O . ARG B 1 10 ? -3.578 -3.465 13.57 1 95.94 10 ARG B O 1
ATOM 1503 N N . CYS B 1 11 ? -4.688 -2.686 11.781 1 95.44 11 CYS B N 1
ATOM 1504 C CA . CYS B 1 11 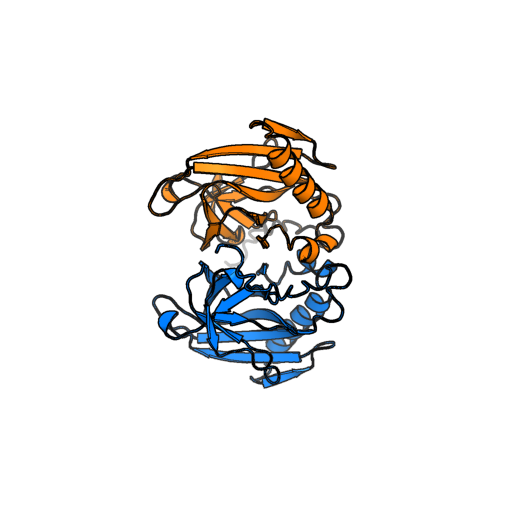? -4.258 -3.789 10.93 1 95.44 11 CYS B CA 1
ATOM 1505 C C . CYS B 1 11 ? -2.738 -3.84 10.828 1 95.44 11 CYS B C 1
ATOM 1507 O O . CYS B 1 11 ? -2.164 -4.898 10.57 1 95.44 11 CYS B O 1
ATOM 1509 N N . TYR B 1 12 ? -2.09 -2.721 11.156 1 97 12 TYR B N 1
ATOM 1510 C CA . TYR B 1 12 ? -0.666 -2.592 10.859 1 97 12 TYR B CA 1
ATOM 1511 C C . TYR B 1 12 ? 0.129 -2.312 12.133 1 97 12 TYR B C 1
ATOM 1513 O O . TYR B 1 12 ? 1.361 -2.293 12.109 1 97 12 TYR B O 1
ATOM 1521 N N . GLN B 1 13 ? -0.517 -2.139 13.172 1 94.94 13 GLN B N 1
ATOM 1522 C CA . GLN B 1 13 ? 0.056 -1.575 14.391 1 94.94 13 GLN B CA 1
ATOM 1523 C C . GLN B 1 13 ? 1.072 -2.529 15.016 1 94.94 13 GLN B C 1
ATOM 1525 O O . GLN B 1 13 ? 2.049 -2.09 15.625 1 94.94 13 GLN B O 1
ATOM 1530 N N . ARG B 1 14 ? 0.862 -3.807 14.898 1 94.5 14 ARG B N 1
ATOM 1531 C CA . ARG B 1 14 ? 1.821 -4.742 15.477 1 94.5 14 ARG B CA 1
ATOM 1532 C C . ARG B 1 14 ? 3.193 -4.59 14.828 1 94.5 14 ARG B C 1
ATOM 1534 O O . ARG B 1 14 ? 4.219 -4.754 15.492 1 94.5 14 ARG B O 1
ATOM 1541 N N . SER B 1 15 ? 3.227 -4.266 13.562 1 94.88 15 SER B N 1
ATOM 1542 C CA . SER B 1 15 ? 4.492 -4.07 12.859 1 94.88 15 SER B CA 1
ATOM 1543 C C . SER B 1 15 ? 5.039 -2.666 13.086 1 94.88 15 SER B C 1
ATOM 1545 O O . SER B 1 15 ? 6.254 -2.457 13.07 1 94.88 15 SER B O 1
ATOM 1547 N N . VAL B 1 16 ? 4.141 -1.742 13.258 1 94.62 16 VAL B N 1
ATOM 1548 C CA . VAL B 1 16 ? 4.508 -0.353 13.508 1 94.62 16 VAL B CA 1
ATOM 1549 C C . VAL B 1 16 ? 3.738 0.173 14.719 1 94.62 16 VAL B C 1
ATOM 1551 O O . VAL B 1 16 ? 2.787 0.942 14.57 1 94.62 16 VAL B O 1
ATOM 1554 N N . PRO B 1 17 ? 4.172 -0.112 15.859 1 94.19 17 PRO B N 1
ATOM 1555 C CA . PRO B 1 17 ? 3.439 0.253 17.078 1 94.19 17 PRO B CA 1
ATOM 1556 C C . PRO B 1 17 ? 3.225 1.76 17.203 1 94.19 17 PRO B C 1
ATOM 1558 O O . PRO B 1 17 ? 2.225 2.197 17.781 1 94.19 17 PRO B O 1
ATOM 1561 N N . GLU B 1 18 ? 4.102 2.518 16.641 1 94.94 18 GLU B N 1
ATOM 1562 C CA . GLU B 1 18 ? 4.055 3.973 16.766 1 94.94 18 GLU B CA 1
ATOM 1563 C C . GLU B 1 18 ? 2.904 4.559 15.953 1 94.94 18 GLU B C 1
ATOM 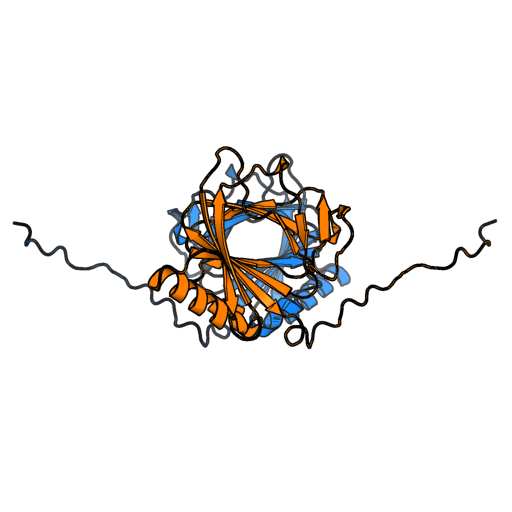1565 O O . GLU B 1 18 ? 2.594 5.746 16.078 1 94.94 18 GLU B O 1
ATOM 1570 N N . LEU B 1 19 ? 2.232 3.729 15.164 1 96.06 19 LEU B N 1
ATOM 1571 C CA . LEU B 1 19 ? 1.081 4.203 14.406 1 96.06 19 LEU B CA 1
ATOM 1572 C C . LEU B 1 19 ? 0.004 4.75 15.336 1 96.06 19 LEU B C 1
ATOM 1574 O O . LEU B 1 19 ? -0.72 5.684 14.977 1 96.06 19 LEU B O 1
ATOM 1578 N N . TRP B 1 20 ? -0.061 4.18 16.484 1 95.81 20 TRP B N 1
ATOM 1579 C CA . TRP B 1 20 ? -1.021 4.684 17.469 1 95.81 20 TRP B CA 1
ATOM 1580 C C . TRP B 1 20 ? -0.742 6.148 17.797 1 95.81 20 TRP B C 1
ATOM 1582 O O . TRP B 1 20 ? -1.67 6.953 17.906 1 95.81 20 TRP B O 1
ATOM 1592 N N . ASP B 1 21 ? 0.479 6.535 17.953 1 96.62 21 ASP B N 1
ATOM 1593 C CA . ASP B 1 21 ? 0.867 7.918 18.219 1 96.62 21 ASP B CA 1
ATOM 1594 C C . ASP B 1 21 ? 0.494 8.82 17.047 1 96.62 21 ASP B C 1
ATOM 1596 O O . ASP B 1 21 ? 0.067 9.961 17.234 1 96.62 21 ASP B O 1
ATOM 1600 N N . ALA B 1 22 ? 0.717 8.289 15.867 1 97.56 22 ALA B N 1
ATOM 1601 C CA . ALA B 1 22 ? 0.384 9.047 14.664 1 97.56 22 ALA B CA 1
ATOM 1602 C C . ALA B 1 22 ? -1.108 9.359 14.609 1 97.56 22 ALA B C 1
ATOM 1604 O O . ALA B 1 22 ? -1.503 10.492 14.328 1 97.56 22 ALA B O 1
ATOM 1605 N N . VAL B 1 23 ? -1.945 8.383 14.883 1 97.88 23 VAL B N 1
ATOM 1606 C CA . VAL B 1 23 ? -3.396 8.531 14.844 1 97.88 23 VAL B CA 1
ATOM 1607 C C . VAL B 1 23 ? -3.84 9.539 15.906 1 97.88 23 VAL B C 1
ATOM 1609 O O . VAL B 1 23 ? -4.617 10.453 15.617 1 97.88 23 VAL B O 1
ATOM 1612 N N . ARG B 1 24 ? -3.346 9.406 17.062 1 97.88 24 ARG B N 1
ATOM 1613 C CA . ARG B 1 24 ? -3.707 10.305 18.141 1 97.88 24 ARG B CA 1
ATOM 1614 C C . ARG B 1 24 ? -3.297 11.734 17.828 1 97.88 24 ARG B C 1
ATOM 1616 O O . ARG B 1 24 ? -4.027 12.68 18.141 1 97.88 24 ARG B O 1
ATOM 1623 N N . PHE B 1 25 ? -2.135 11.867 17.297 1 98.75 25 PHE B N 1
ATOM 1624 C CA . PHE B 1 25 ? -1.681 13.211 16.969 1 98.75 25 PHE B CA 1
ATOM 1625 C C . PHE B 1 25 ? -2.559 13.828 15.883 1 98.75 25 PHE B C 1
ATOM 1627 O O . PHE B 1 25 ? -2.908 15.008 15.961 1 98.75 25 PHE B O 1
ATOM 1634 N N . ALA B 1 26 ? -2.852 13.055 14.859 1 98.75 26 ALA B N 1
ATOM 1635 C CA . ALA B 1 26 ? -3.74 13.547 13.812 1 98.75 26 ALA B CA 1
ATOM 1636 C C . ALA B 1 26 ? -5.07 14.023 14.398 1 98.75 26 ALA B C 1
ATOM 1638 O O . ALA B 1 26 ? -5.594 15.062 14 1 98.75 26 ALA B O 1
ATOM 1639 N N . GLU B 1 27 ? -5.59 13.266 15.297 1 98.31 27 GLU B N 1
ATOM 1640 C CA . GLU B 1 27 ? -6.832 13.633 15.969 1 98.31 27 GLU B CA 1
ATOM 1641 C C . GLU B 1 27 ? -6.672 14.938 16.75 1 98.31 27 GLU B C 1
ATOM 1643 O O . GLU B 1 27 ? -7.562 15.797 16.719 1 98.31 27 GLU B O 1
ATOM 1648 N N . ARG B 1 28 ? -5.613 15.078 17.406 1 98.5 28 ARG B N 1
ATOM 1649 C CA . ARG B 1 28 ? -5.332 16.297 18.156 1 98.5 28 ARG B CA 1
ATOM 1650 C C . ARG B 1 28 ? -5.25 17.5 17.234 1 98.5 28 ARG B C 1
ATOM 1652 O O . ARG B 1 28 ? -5.785 18.578 17.547 1 98.5 28 ARG B O 1
ATOM 1659 N N . VAL B 1 29 ? -4.539 17.344 16.141 1 98.81 29 VAL B N 1
ATOM 1660 C CA . VAL B 1 29 ? -4.383 18.422 15.18 1 98.81 29 VAL B CA 1
ATOM 1661 C C . VAL B 1 29 ? -5.754 18.938 14.742 1 98.81 29 VAL B C 1
ATOM 1663 O O . VAL B 1 29 ? -5.98 20.141 14.656 1 98.81 29 VAL B O 1
ATOM 1666 N N . GLN B 1 30 ? -6.609 18.031 14.445 1 98.19 30 GLN B N 1
ATOM 1667 C CA . GLN B 1 30 ? -7.945 18.406 13.984 1 98.19 30 GLN B CA 1
ATOM 1668 C C . GLN B 1 30 ? -8.758 19.031 15.117 1 98.19 30 GLN B C 1
ATOM 1670 O O . GLN B 1 30 ? -9.383 20.078 14.93 1 98.19 30 GLN B O 1
ATOM 1675 N N . LYS B 1 31 ? -8.734 18.422 16.266 1 98.06 31 LYS B N 1
ATOM 1676 C CA . LYS B 1 31 ? -9.531 18.875 17.406 1 98.06 31 LYS B CA 1
ATOM 1677 C C . LYS B 1 31 ? -9.078 20.25 17.875 1 98.06 31 LYS B C 1
ATOM 1679 O O . LYS B 1 31 ? -9.906 21.125 18.156 1 98.06 31 LYS B O 1
ATOM 1684 N N . GLU B 1 32 ? -7.781 20.438 17.906 1 98.38 32 GLU B N 1
ATOM 1685 C CA . GLU B 1 32 ? -7.227 21.672 18.453 1 98.38 32 GLU B CA 1
ATOM 1686 C C . GLU B 1 32 ? -6.887 22.672 17.344 1 98.38 32 GLU B C 1
ATOM 1688 O O . GLU B 1 32 ? -6.438 23.781 17.625 1 98.38 32 GLU B O 1
ATOM 1693 N N . GLN B 1 33 ? -7.066 22.25 16.141 1 97.69 33 GLN B N 1
ATOM 1694 C CA . GLN B 1 33 ? -6.734 23.094 14.992 1 97.69 33 GLN B CA 1
ATOM 1695 C C . GLN B 1 33 ? -5.297 23.609 15.086 1 97.69 33 GLN B C 1
ATOM 1697 O O . GLN B 1 33 ? -5.051 24.797 14.945 1 97.69 33 GLN B O 1
ATOM 1702 N N . LEU B 1 34 ? -4.398 22.688 15.344 1 98.62 34 LEU B N 1
ATOM 1703 C CA . LEU B 1 34 ? -2.998 23.062 15.477 1 98.62 34 LEU B CA 1
ATOM 1704 C C . LEU B 1 34 ? -2.49 23.719 14.195 1 98.62 34 LEU B C 1
ATOM 1706 O O . LEU B 1 34 ? -2.762 23.219 13.094 1 98.62 34 LEU B O 1
ATOM 1710 N N . PRO B 1 35 ? -1.78 24.844 14.289 1 98.56 35 PRO B N 1
ATOM 1711 C CA . PRO B 1 35 ? -1.23 25.484 13.094 1 98.56 35 PRO B CA 1
ATOM 1712 C C . PRO B 1 35 ? -0.077 24.703 12.484 1 98.56 35 PRO B C 1
ATOM 1714 O O . PRO B 1 35 ? 0.505 23.828 13.141 1 98.56 35 PRO B O 1
ATOM 1717 N N . PRO B 1 36 ? 0.246 25.016 11.234 1 98.81 36 PRO B N 1
ATOM 1718 C CA . PRO B 1 36 ? 1.423 24.391 10.633 1 98.81 36 PRO B CA 1
ATOM 1719 C C . PRO B 1 36 ? 2.682 24.562 11.484 1 98.81 36 PRO B C 1
ATOM 1721 O O . PRO B 1 36 ? 2.885 25.609 12.094 1 98.81 36 PRO B O 1
ATOM 1724 N N . GLY B 1 37 ? 3.492 23.531 11.539 1 98.75 37 GLY B N 1
ATOM 1725 C CA . GLY B 1 37 ? 4.691 23.547 12.359 1 98.75 37 GLY B CA 1
ATOM 1726 C C . GLY B 1 37 ? 5.18 22.156 12.719 1 98.75 37 GLY B C 1
ATOM 1727 O O . GLY B 1 37 ? 4.676 21.156 12.188 1 98.75 37 GLY B O 1
ATOM 1728 N N . LYS B 1 38 ? 6.27 22.109 13.523 1 98.62 38 LYS B N 1
ATOM 1729 C CA . LYS B 1 38 ? 6.855 20.875 14.023 1 98.62 38 LYS B CA 1
ATOM 1730 C C . LYS B 1 38 ? 6.434 20.609 15.469 1 98.62 38 LYS B C 1
ATOM 1732 O O . LYS B 1 38 ? 6.457 21.516 16.297 1 98.62 38 LYS B O 1
ATOM 1737 N N . TYR B 1 39 ? 6.031 19.375 15.727 1 98.75 39 TYR B N 1
ATOM 1738 C CA . TYR B 1 39 ? 5.539 19 17.047 1 98.75 39 TYR B CA 1
ATOM 1739 C C . TYR B 1 39 ? 6.176 17.688 17.5 1 98.75 39 TYR B C 1
ATOM 1741 O O . TYR B 1 39 ? 6.402 16.781 16.703 1 98.75 39 TYR B O 1
ATOM 1749 N N . PRO B 1 40 ? 6.445 17.5 18.781 1 97.62 40 PRO B N 1
ATOM 1750 C CA . PRO B 1 40 ? 6.875 16.188 19.297 1 97.62 40 PRO B CA 1
ATOM 1751 C C . PRO B 1 40 ? 5.758 15.148 19.266 1 97.62 40 PRO B C 1
ATOM 1753 O O . PRO B 1 40 ? 4.605 15.477 19.578 1 97.62 40 PRO B O 1
ATOM 1756 N N . VAL B 1 41 ? 6.047 14.023 18.859 1 96.88 41 VAL B N 1
ATOM 1757 C CA . VAL B 1 41 ? 5.098 12.914 18.844 1 96.88 41 VAL B CA 1
ATOM 1758 C C . VAL B 1 41 ? 5.793 11.625 19.281 1 96.88 41 VAL B C 1
ATOM 1760 O O . VAL B 1 41 ? 6.688 11.133 18.594 1 96.88 41 VAL B O 1
ATOM 1763 N N . GLY B 1 42 ? 5.363 11.016 20.344 1 90.62 42 GLY B N 1
ATOM 1764 C CA . GLY B 1 42 ? 6.047 9.844 20.859 1 90.62 42 GLY B CA 1
ATOM 1765 C C . GLY B 1 42 ? 7.551 10.023 20.953 1 90.62 42 GLY B C 1
ATOM 1766 O O . GLY B 1 42 ? 8.023 10.961 21.594 1 90.62 42 GLY B O 1
ATOM 1767 N N . LYS B 1 43 ? 8.273 9.102 20.297 1 84.44 43 LYS B N 1
ATOM 1768 C CA . LYS B 1 43 ? 9.734 9.172 20.328 1 84.44 43 LYS B CA 1
ATOM 1769 C C . LYS B 1 43 ? 10.266 9.891 19.094 1 84.44 43 LYS B C 1
ATOM 1771 O O . LYS B 1 43 ? 11.477 9.898 18.844 1 84.44 43 LYS B O 1
ATOM 1776 N N . GLY B 1 44 ? 9.406 10.422 18.344 1 92.06 44 GLY B N 1
ATOM 1777 C CA . GLY B 1 44 ? 9.773 11.164 17.156 1 92.06 44 GLY B CA 1
ATOM 1778 C C . GLY B 1 44 ? 9.133 12.531 17.078 1 92.06 44 GLY B C 1
ATOM 1779 O O . GLY B 1 44 ? 9.109 13.266 18.062 1 92.06 44 GLY B O 1
ATOM 1780 N N . PHE B 1 45 ? 8.773 12.938 15.906 1 98.06 45 PHE B N 1
ATOM 1781 C CA . PHE B 1 45 ? 8.148 14.234 15.68 1 98.06 45 PHE B CA 1
ATOM 1782 C C . PHE B 1 45 ? 7.219 14.18 14.469 1 98.06 45 PHE B C 1
ATOM 1784 O O . PHE B 1 45 ? 7.117 13.141 13.805 1 98.06 45 PHE B O 1
ATOM 1791 N N . ALA B 1 46 ? 6.508 15.25 14.328 1 98.75 46 ALA B N 1
ATOM 1792 C CA . ALA B 1 46 ? 5.59 15.359 13.195 1 98.75 46 ALA B CA 1
ATOM 1793 C C . ALA B 1 46 ? 5.543 16.797 12.672 1 98.75 46 ALA B C 1
ATOM 1795 O O . ALA B 1 46 ? 5.867 17.734 13.391 1 98.75 46 ALA B O 1
ATOM 1796 N N . PHE B 1 47 ? 5.164 16.859 11.477 1 98.81 47 PHE B N 1
ATOM 1797 C CA . PHE B 1 47 ? 4.871 18.156 10.852 1 98.81 47 PHE B CA 1
ATOM 1798 C C . PHE B 1 47 ? 3.383 18.281 10.562 1 98.81 47 PHE B C 1
ATOM 1800 O O . PHE B 1 47 ? 2.74 17.328 10.117 1 98.81 47 PHE B O 1
ATOM 1807 N N . VAL B 1 48 ? 2.857 19.422 10.898 1 98.88 48 VAL B N 1
ATOM 1808 C CA . VAL B 1 48 ? 1.596 19.859 10.305 1 98.88 4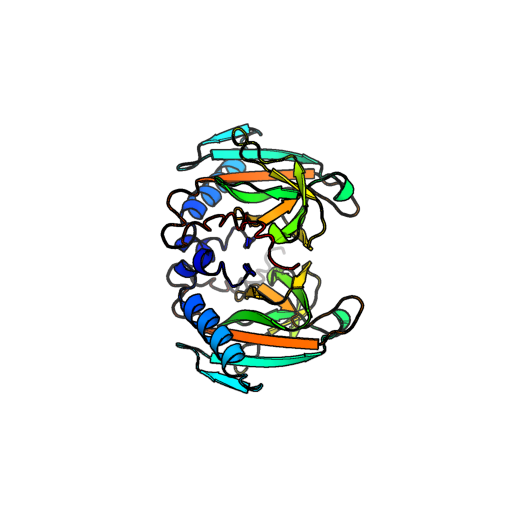8 VAL B CA 1
ATOM 1809 C C . VAL B 1 48 ? 1.869 20.766 9.102 1 98.88 48 VAL B C 1
ATOM 1811 O O . VAL B 1 48 ? 2.602 21.75 9.211 1 98.88 48 VAL B O 1
ATOM 1814 N N . GLN B 1 49 ? 1.302 20.359 7.961 1 98.81 49 GLN B N 1
ATOM 1815 C CA . GLN B 1 49 ? 1.6 21.094 6.73 1 98.81 49 GLN B CA 1
ATOM 1816 C C . GLN B 1 49 ? 0.319 21.5 6.012 1 98.81 49 GLN B C 1
ATOM 1818 O O . GLN B 1 49 ? -0.666 20.766 6.008 1 98.81 49 GLN B O 1
ATOM 1823 N N . GLU B 1 50 ? 0.356 22.656 5.449 1 98.56 50 GLU B N 1
ATOM 1824 C CA . GLU B 1 50 ? -0.654 23.172 4.531 1 98.56 50 GLU B CA 1
ATOM 1825 C C . GLU B 1 50 ? -0.012 23.734 3.27 1 98.56 50 GLU B C 1
ATOM 1827 O O . GLU B 1 50 ? 1.088 24.297 3.32 1 98.56 50 GLU B O 1
ATOM 1832 N N . GLY B 1 51 ? -0.765 23.531 2.17 1 98.25 51 GLY B N 1
ATOM 1833 C CA . GLY B 1 51 ? -0.226 24.047 0.927 1 98.25 51 GLY B CA 1
ATOM 1834 C C . GLY B 1 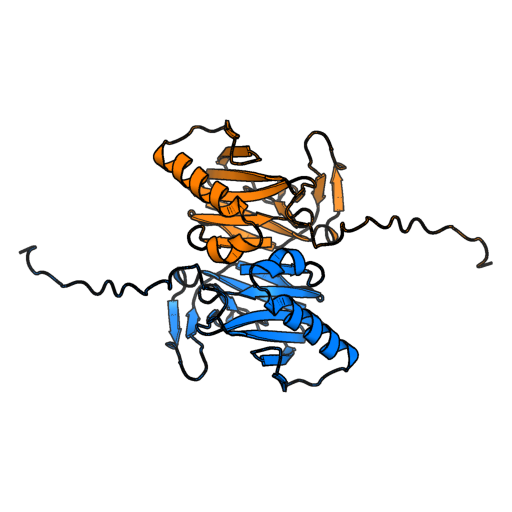51 ? -1.066 23.703 -0.286 1 98.25 51 GLY B C 1
ATOM 1835 O O . GLY B 1 51 ? -2.217 23.281 -0.15 1 98.25 51 GLY B O 1
ATOM 1836 N N . ASN B 1 52 ? -0.485 24.031 -1.409 1 98.5 52 ASN B N 1
ATOM 1837 C CA . ASN B 1 52 ? -1.057 23.641 -2.695 1 98.5 52 ASN B CA 1
ATOM 1838 C C . ASN B 1 52 ? -0.219 22.562 -3.383 1 98.5 52 ASN B C 1
ATOM 1840 O O . ASN B 1 52 ? 1.01 22.578 -3.281 1 98.5 52 ASN B O 1
ATOM 1844 N N . THR B 1 53 ? -0.904 21.734 -4.031 1 98.62 53 THR B N 1
ATOM 1845 C CA . THR B 1 53 ? -0.207 20.641 -4.695 1 98.62 53 THR B CA 1
ATOM 1846 C C . THR B 1 53 ? 0.607 21.156 -5.879 1 98.62 53 THR B C 1
ATOM 1848 O O . THR B 1 53 ? 0.325 22.234 -6.41 1 98.62 53 THR B O 1
ATOM 1851 N N . ARG B 1 54 ? 1.53 20.453 -6.293 1 98.19 54 ARG B N 1
ATOM 1852 C CA . ARG B 1 54 ? 2.328 20.719 -7.484 1 98.19 54 ARG B CA 1
ATOM 1853 C C . ARG B 1 54 ? 2.145 19.625 -8.523 1 98.19 54 ARG B C 1
ATOM 1855 O O . ARG B 1 54 ? 1.699 18.516 -8.188 1 98.19 54 ARG B O 1
ATOM 1862 N N . SER B 1 55 ? 2.529 19.906 -9.742 1 97.94 55 SER B N 1
ATOM 1863 C CA . SER B 1 55 ? 2.467 18.844 -10.742 1 97.94 55 SER B CA 1
ATOM 1864 C C . SER B 1 55 ? 3.52 17.781 -10.484 1 97.94 55 SER B C 1
ATOM 1866 O O . SER B 1 55 ? 4.543 18.047 -9.852 1 97.94 55 SER B O 1
ATOM 1868 N N . PHE B 1 56 ? 3.32 16.594 -10.984 1 98 56 PHE B N 1
ATOM 1869 C CA . PHE B 1 56 ? 4.297 15.523 -10.828 1 98 56 PHE B CA 1
ATOM 1870 C C . PHE B 1 56 ? 5.621 15.898 -11.484 1 98 56 PHE B C 1
ATOM 1872 O O . PHE B 1 56 ? 6.688 15.5 -11.008 1 98 56 PHE B O 1
ATOM 1879 N N . GLU B 1 57 ? 5.562 16.656 -12.484 1 96 57 GLU B N 1
ATOM 1880 C CA . GLU B 1 57 ? 6.75 17.062 -13.234 1 96 57 GLU B CA 1
ATOM 1881 C C . GLU B 1 57 ? 7.613 18.016 -12.43 1 96 57 GLU B C 1
ATOM 1883 O O . GLU B 1 57 ? 8.828 18.109 -12.641 1 96 57 GLU B O 1
ATOM 1888 N N . GLU B 1 58 ? 7.031 18.672 -11.523 1 96.38 58 GLU B N 1
ATOM 1889 C CA . GLU B 1 58 ? 7.734 19.656 -10.695 1 96.38 58 GLU B CA 1
ATOM 1890 C C . GLU B 1 58 ? 8.281 19.016 -9.422 1 96.38 58 GLU B C 1
ATOM 1892 O O . GLU B 1 58 ? 8.945 19.672 -8.625 1 96.38 58 GLU B O 1
ATOM 1897 N N . ALA B 1 59 ? 8 17.734 -9.234 1 97.38 59 ALA B N 1
ATOM 1898 C CA . ALA B 1 59 ? 8.375 17.062 -7.996 1 97.38 59 ALA B CA 1
ATOM 1899 C C . ALA B 1 59 ? 9.43 15.992 -8.25 1 97.38 59 ALA B C 1
ATOM 1901 O O . ALA B 1 59 ? 9.516 15.445 -9.352 1 97.38 59 ALA B O 1
ATOM 1902 N N . ASP B 1 60 ? 10.188 15.75 -7.242 1 98.31 60 ASP B N 1
ATOM 1903 C CA . ASP B 1 60 ? 11.148 14.648 -7.254 1 98.31 60 ASP B CA 1
ATOM 1904 C C . ASP B 1 60 ? 10.789 13.602 -6.207 1 98.31 60 ASP B C 1
ATOM 1906 O O . ASP B 1 60 ? 10.133 13.906 -5.207 1 98.31 60 ASP B O 1
ATOM 1910 N N . PHE B 1 61 ? 11.203 12.359 -6.496 1 98.88 61 PHE B N 1
ATOM 1911 C CA . PHE B 1 61 ? 11.094 11.344 -5.457 1 98.88 61 PHE B CA 1
ATOM 1912 C C . PHE B 1 61 ? 12.039 11.648 -4.305 1 98.88 61 PHE B C 1
ATOM 1914 O O . PHE B 1 61 ? 13.156 12.117 -4.516 1 98.88 61 PHE B O 1
ATOM 1921 N N . GLU B 1 62 ? 11.672 11.32 -3.164 1 98.88 62 GLU B N 1
ATOM 1922 C CA . GLU B 1 62 ? 12.523 11.375 -1.981 1 98.88 62 GLU B CA 1
ATOM 1923 C C . GLU B 1 62 ? 12.5 10.055 -1.216 1 98.88 62 GLU B C 1
ATOM 1925 O O . GLU B 1 62 ? 11.508 9.328 -1.267 1 98.88 62 GLU B O 1
ATOM 1930 N N . VAL B 1 63 ? 13.508 9.789 -0.519 1 98.69 63 VAL B N 1
ATOM 1931 C CA . VAL B 1 63 ? 13.57 8.727 0.482 1 98.69 63 VAL B CA 1
ATOM 1932 C C . VAL B 1 63 ? 14.297 9.227 1.724 1 98.69 63 VAL B C 1
ATOM 1934 O O . VAL B 1 63 ? 15.07 10.188 1.652 1 98.69 63 VAL B O 1
ATOM 1937 N N . HIS B 1 64 ? 13.984 8.625 2.818 1 98 64 HIS B N 1
ATOM 1938 C CA . HIS B 1 64 ? 14.641 8.859 4.102 1 98 64 HIS B CA 1
ATOM 1939 C C . HIS B 1 64 ? 15.25 7.57 4.645 1 98 64 HIS B C 1
ATOM 1941 O O . HIS B 1 64 ? 14.719 6.48 4.414 1 98 64 HIS B O 1
ATOM 1947 N N . ARG B 1 65 ? 16.328 7.734 5.391 1 96.19 65 ARG B N 1
ATOM 1948 C CA . ARG B 1 65 ? 17.031 6.539 5.855 1 96.19 65 ARG B CA 1
ATOM 1949 C C . ARG B 1 65 ? 16.781 6.305 7.344 1 96.19 65 ARG B C 1
ATOM 1951 O O . ARG B 1 65 ? 16.812 5.164 7.812 1 96.19 65 ARG B O 1
ATOM 1958 N N . ASN B 1 66 ? 16.516 7.344 8.055 1 95.25 66 ASN B N 1
ATOM 1959 C CA . ASN B 1 66 ? 16.484 7.238 9.508 1 95.25 66 ASN B CA 1
ATOM 1960 C C . ASN B 1 66 ? 15.047 7.215 10.031 1 95.25 66 ASN B C 1
ATOM 1962 O O . ASN B 1 66 ? 14.812 6.863 11.188 1 95.25 66 ASN B O 1
ATOM 1966 N N . TYR B 1 67 ? 14.094 7.527 9.133 1 95.5 67 TYR B N 1
ATOM 1967 C CA . TYR B 1 67 ? 12.711 7.641 9.578 1 95.5 67 TYR B CA 1
ATOM 1968 C C . TYR B 1 67 ? 11.758 6.973 8.594 1 95.5 67 TYR B C 1
ATOM 1970 O O . TYR B 1 67 ? 11.984 7.008 7.387 1 95.5 67 TYR B O 1
ATOM 1978 N N . LEU B 1 68 ? 10.75 6.359 9.164 1 96.56 68 LEU B N 1
ATOM 1979 C CA . LEU B 1 68 ? 9.531 6.145 8.391 1 96.56 68 LEU B CA 1
ATOM 1980 C C . LEU B 1 68 ? 8.711 7.43 8.305 1 96.56 68 LEU B C 1
ATOM 1982 O O . LEU B 1 68 ? 8.641 8.188 9.273 1 96.56 68 LEU B O 1
ATOM 1986 N N . ASP B 1 69 ? 8.133 7.648 7.18 1 97.88 69 ASP B N 1
ATOM 1987 C CA . ASP B 1 69 ? 7.137 8.711 7.055 1 97.88 69 ASP B CA 1
ATOM 1988 C C . ASP B 1 69 ? 5.719 8.141 7.102 1 97.88 69 ASP B C 1
ATOM 1990 O O . ASP B 1 69 ? 5.371 7.27 6.297 1 97.88 69 ASP B O 1
ATOM 1994 N N . VAL B 1 70 ? 4.992 8.602 7.977 1 98.56 70 VAL B N 1
ATOM 1995 C CA . VAL B 1 70 ? 3.549 8.391 7.941 1 98.56 70 VAL B CA 1
ATOM 1996 C C . VAL B 1 70 ? 2.852 9.664 7.473 1 98.56 70 VAL B C 1
ATOM 1998 O O . VAL B 1 70 ? 2.824 10.664 8.195 1 98.56 70 VAL B O 1
ATOM 2001 N N . GLN B 1 71 ? 2.326 9.648 6.309 1 98.81 71 GLN B N 1
ATOM 2002 C CA . GLN B 1 71 ? 1.627 10.766 5.688 1 98.81 71 GLN B CA 1
ATOM 2003 C C . GLN B 1 71 ? 0.116 10.633 5.852 1 98.81 71 GLN B C 1
ATOM 2005 O O . GLN B 1 71 ? -0.479 9.656 5.387 1 98.81 71 GLN B O 1
ATOM 2010 N N . ILE B 1 72 ? -0.513 11.586 6.484 1 98.88 72 ILE B N 1
ATOM 2011 C CA . ILE B 1 72 ? -1.947 11.539 6.75 1 98.88 72 ILE B CA 1
ATOM 2012 C C . ILE B 1 72 ? -2.619 12.773 6.141 1 98.88 72 ILE B C 1
ATOM 2014 O O . ILE B 1 72 ? -2.324 13.906 6.531 1 98.88 72 ILE B O 1
ATOM 2018 N N . LEU B 1 73 ? -3.506 12.586 5.258 1 98.88 73 LEU B N 1
ATOM 2019 C CA . LEU B 1 73 ? -4.246 13.703 4.68 1 98.88 73 LEU B CA 1
ATOM 2020 C C . LEU B 1 73 ? -5.465 14.047 5.527 1 98.88 73 LEU B C 1
ATOM 2022 O O . LEU B 1 73 ? -6.328 13.195 5.75 1 98.88 73 LEU B O 1
ATOM 2026 N N . LEU B 1 74 ? -5.547 15.258 5.977 1 98.75 74 LEU B N 1
ATOM 2027 C CA . LEU B 1 74 ? -6.629 15.68 6.859 1 98.75 74 LEU B CA 1
ATOM 2028 C C . LEU B 1 74 ? -7.734 16.375 6.07 1 98.75 74 LEU B C 1
ATOM 2030 O O . LEU B 1 74 ? -8.922 16.188 6.359 1 98.75 74 LEU B O 1
ATOM 2034 N N . ASP B 1 75 ? -7.344 17.172 5.086 1 98.44 75 ASP B N 1
ATOM 2035 C CA . ASP B 1 75 ? -8.289 17.953 4.293 1 98.44 75 ASP B CA 1
ATOM 2036 C C . ASP B 1 75 ? -7.73 18.234 2.9 1 98.44 75 ASP B C 1
ATOM 2038 O O . ASP B 1 75 ? -6.516 18.203 2.691 1 98.44 75 ASP B O 1
ATOM 2042 N N . GLY B 1 76 ? -8.695 18.453 1.927 1 98.06 76 GLY B N 1
ATOM 2043 C CA . GLY B 1 76 ? -8.305 18.734 0.556 1 98.06 76 GLY B CA 1
ATOM 2044 C C . GLY B 1 76 ? -8.047 17.484 -0.256 1 98.06 76 GLY B C 1
ATOM 2045 O O . GLY B 1 76 ? -8.812 16.516 -0.177 1 98.06 76 GLY B O 1
ATOM 2046 N N . SER B 1 77 ? -7.105 17.578 -1.136 1 96.69 77 SER B N 1
ATOM 2047 C CA . SER B 1 77 ? -6.781 16.453 -2.012 1 96.69 77 SER B CA 1
ATOM 2048 C C . SER B 1 77 ? -5.301 16.438 -2.371 1 96.69 77 SER B C 1
ATOM 2050 O O . SER B 1 77 ? -4.676 17.5 -2.48 1 96.69 77 SER B O 1
ATOM 2052 N N . GLU B 1 78 ? -4.852 15.289 -2.463 1 97.31 78 GLU B N 1
ATOM 2053 C CA . GLU B 1 78 ? -3.479 15.141 -2.93 1 97.31 78 GLU B CA 1
ATOM 2054 C C . GLU B 1 78 ? -3.285 13.805 -3.65 1 97.31 78 GLU B C 1
ATOM 2056 O O . GLU B 1 78 ? -3.979 12.828 -3.357 1 97.31 78 GLU B O 1
ATOM 2061 N N . MET B 1 79 ? -2.412 13.852 -4.617 1 98.44 79 MET B N 1
ATOM 2062 C CA . MET B 1 79 ? -1.845 12.625 -5.164 1 98.44 79 MET B CA 1
ATOM 2063 C C . MET B 1 79 ? -0.385 12.469 -4.754 1 98.44 79 MET B C 1
ATOM 2065 O O . MET B 1 79 ? 0.252 13.43 -4.328 1 98.44 79 MET B O 1
ATOM 2069 N N . TRP B 1 80 ? 0.05 11.266 -4.793 1 98.75 80 TRP B N 1
ATOM 2070 C CA . TRP B 1 80 ? 1.466 10.969 -4.594 1 98.75 80 TRP B CA 1
ATOM 2071 C C . TRP B 1 80 ? 1.929 9.867 -5.551 1 98.75 80 TRP B C 1
ATOM 2073 O O . TRP B 1 80 ? 1.112 9.25 -6.23 1 98.75 80 TRP B O 1
ATOM 2083 N N . GLU B 1 81 ? 3.186 9.805 -5.711 1 98.75 81 GLU B N 1
ATOM 2084 C CA . GLU B 1 81 ? 3.775 8.805 -6.594 1 98.75 81 GLU B CA 1
ATOM 2085 C C . GLU B 1 81 ? 4.73 7.887 -5.836 1 98.75 81 GLU B C 1
ATOM 2087 O O . GLU B 1 81 ? 5.566 8.359 -5.062 1 98.75 81 GLU B O 1
ATOM 2092 N N . TYR B 1 82 ? 4.555 6.609 -6.008 1 98.81 82 TYR B N 1
ATOM 2093 C CA . TYR B 1 82 ? 5.348 5.586 -5.336 1 98.81 82 TYR B CA 1
ATOM 2094 C C . TYR B 1 82 ? 6.223 4.832 -6.332 1 98.81 82 TYR B C 1
ATOM 2096 O O . TYR B 1 82 ? 5.766 4.477 -7.422 1 98.81 82 TYR B O 1
ATOM 2104 N N . ALA B 1 83 ? 7.43 4.609 -5.906 1 98.62 83 ALA B N 1
ATOM 2105 C CA . ALA B 1 83 ? 8.312 3.703 -6.633 1 98.62 83 ALA B CA 1
ATOM 2106 C C . ALA B 1 83 ? 9.328 3.059 -5.691 1 98.62 83 ALA B C 1
ATOM 2108 O O . ALA B 1 83 ? 9.703 3.646 -4.676 1 98.62 83 ALA B O 1
ATOM 2109 N N . ASP B 1 84 ? 9.742 1.869 -6.062 1 98.12 84 ASP B N 1
ATOM 2110 C CA . ASP B 1 84 ? 10.875 1.275 -5.359 1 98.12 84 ASP B CA 1
ATOM 2111 C C . ASP B 1 84 ? 12.148 2.072 -5.605 1 98.12 84 ASP B C 1
ATOM 2113 O O . ASP B 1 84 ? 12.477 2.402 -6.75 1 98.12 84 ASP B O 1
ATOM 2117 N N . ARG B 1 85 ? 12.828 2.324 -4.586 1 98.25 85 ARG B N 1
ATOM 2118 C CA . ARG B 1 85 ? 14.062 3.096 -4.703 1 98.25 85 ARG B CA 1
ATOM 2119 C C . ARG B 1 85 ? 14.992 2.482 -5.742 1 98.25 85 ARG B C 1
ATOM 2121 O O . ARG B 1 85 ? 15.68 3.201 -6.469 1 98.25 85 ARG B O 1
ATOM 2128 N N . ALA B 1 86 ? 15.07 1.181 -5.824 1 97.06 86 ALA B N 1
ATOM 2129 C CA . ALA B 1 86 ? 15.977 0.464 -6.711 1 97.06 86 ALA B CA 1
ATOM 2130 C C . ALA B 1 86 ? 15.672 0.76 -8.172 1 97.06 86 ALA B C 1
ATOM 2132 O O . ALA B 1 86 ? 16.5 0.533 -9.055 1 97.06 86 ALA B O 1
ATOM 2133 N N . ASP B 1 87 ? 14.508 1.26 -8.453 1 97.69 87 ASP B N 1
ATOM 2134 C CA . ASP B 1 87 ? 14.086 1.534 -9.82 1 97.69 87 ASP B CA 1
ATOM 2135 C C . ASP B 1 87 ? 14.312 3 -10.18 1 97.69 87 ASP B C 1
ATOM 2137 O O . ASP B 1 87 ? 13.961 3.436 -11.281 1 97.69 87 ASP B O 1
ATOM 2141 N N . LEU B 1 88 ? 14.859 3.74 -9.266 1 98.62 88 LEU B N 1
ATOM 2142 C CA . LEU B 1 88 ? 15.008 5.18 -9.438 1 98.62 88 LEU B CA 1
ATOM 2143 C C . LEU B 1 88 ? 16.484 5.559 -9.57 1 98.62 88 LEU B C 1
ATOM 2145 O O . LEU B 1 88 ? 17.359 4.781 -9.203 1 98.62 88 LEU B O 1
ATOM 2149 N N . ALA B 1 89 ? 16.703 6.75 -10.078 1 98.69 89 ALA B N 1
ATOM 2150 C CA . ALA B 1 89 ? 18.047 7.293 -10.219 1 98.69 89 ALA B CA 1
ATOM 2151 C C . ALA B 1 89 ? 18.281 8.43 -9.234 1 98.69 89 ALA B C 1
ATOM 2153 O O . ALA B 1 89 ? 17.406 9.273 -9.031 1 98.69 89 ALA B O 1
ATOM 2154 N N . VAL B 1 90 ? 19.5 8.484 -8.703 1 98.5 90 VAL B N 1
ATOM 2155 C CA . VAL B 1 90 ? 19.844 9.539 -7.754 1 98.5 90 VAL B CA 1
ATOM 2156 C C . VAL B 1 90 ? 19.938 10.883 -8.477 1 98.5 90 VAL B C 1
ATOM 2158 O O . VAL B 1 90 ? 20.641 11.008 -9.477 1 98.5 90 VAL B O 1
ATOM 2161 N N . LYS B 1 91 ? 19.25 11.781 -8.016 1 98.5 91 LYS B N 1
ATOM 2162 C CA . LYS B 1 91 ? 19.312 13.148 -8.516 1 98.5 91 LYS B CA 1
ATOM 2163 C C . LYS B 1 91 ? 20.203 14.016 -7.621 1 98.5 91 LYS B C 1
ATOM 2165 O O . LYS B 1 91 ? 21.047 14.758 -8.117 1 98.5 91 LYS B O 1
ATOM 2170 N N . THR B 1 92 ? 19.969 14.016 -6.332 1 98.31 92 THR B N 1
ATOM 2171 C CA . THR B 1 92 ? 20.766 14.656 -5.301 1 98.31 92 THR B CA 1
ATOM 2172 C C . THR B 1 92 ? 21.188 13.641 -4.242 1 98.31 92 THR B C 1
ATOM 2174 O O . THR B 1 92 ? 20.344 12.969 -3.643 1 98.31 92 THR B O 1
ATOM 2177 N N . PRO B 1 93 ? 22.5 13.562 -3.984 1 98.06 93 PRO B N 1
ATOM 2178 C CA . PRO B 1 93 ? 22.984 12.562 -3.02 1 98.06 93 PRO B CA 1
ATOM 2179 C C . PRO B 1 93 ? 22.391 12.758 -1.628 1 98.06 93 PRO B C 1
ATOM 2181 O O . PRO B 1 93 ? 21.984 13.875 -1.276 1 98.06 93 PRO B O 1
ATOM 2184 N N . TYR B 1 94 ? 22.453 11.719 -0.909 1 98.31 94 TYR B N 1
ATOM 2185 C CA . TYR B 1 94 ? 21.891 11.68 0.434 1 98.31 94 TYR B CA 1
ATOM 2186 C C . TYR B 1 94 ? 22.516 12.75 1.32 1 98.31 94 TYR B C 1
ATOM 2188 O O . TYR B 1 94 ? 23.734 12.883 1.38 1 98.31 94 TYR B O 1
ATOM 2196 N N . ASP B 1 95 ? 21.672 13.516 1.985 1 98.12 95 ASP B N 1
ATOM 2197 C CA . ASP B 1 95 ? 22.078 14.492 2.996 1 98.12 95 ASP B CA 1
ATOM 2198 C C . ASP B 1 95 ? 21.812 13.961 4.402 1 98.12 95 ASP B C 1
ATOM 2200 O O . ASP B 1 95 ? 20.672 13.891 4.852 1 98.12 95 ASP B O 1
ATOM 2204 N N . PRO B 1 96 ? 22.828 13.578 5.168 1 96.44 96 PRO B N 1
ATOM 2205 C CA . PRO B 1 96 ? 22.625 12.984 6.492 1 96.44 96 PRO B CA 1
ATOM 2206 C C . PRO B 1 96 ? 22 13.969 7.488 1 96.44 96 PRO B C 1
ATOM 2208 O O . PRO B 1 96 ? 21.344 13.547 8.438 1 96.44 96 PRO B O 1
ATOM 2211 N N . GLU B 1 97 ? 22.219 15.203 7.273 1 96.75 97 GLU B N 1
ATOM 2212 C CA . GLU B 1 97 ? 21.656 16.203 8.18 1 96.75 97 GLU B CA 1
ATOM 2213 C C . GLU B 1 97 ? 20.141 16.297 8.016 1 96.75 97 GLU B C 1
ATOM 2215 O O . GLU B 1 97 ? 19.391 16.344 9 1 96.75 97 GLU B O 1
ATOM 2220 N N . ALA B 1 98 ? 19.688 16.281 6.844 1 96.69 98 ALA B N 1
ATOM 2221 C CA . ALA B 1 98 ? 18.25 16.406 6.574 1 96.69 98 ALA B CA 1
ATOM 2222 C C . ALA B 1 98 ? 17.594 15.031 6.453 1 96.69 98 ALA B C 1
ATOM 2224 O O . ALA B 1 98 ? 16.375 14.922 6.383 1 96.69 98 ALA B O 1
ATOM 2225 N N . ASP B 1 99 ? 18.406 13.984 6.301 1 97.25 99 ASP B N 1
ATOM 2226 C CA . ASP B 1 99 ? 17.953 12.609 6.109 1 97.25 99 ASP B CA 1
ATOM 2227 C C . ASP B 1 99 ? 17.094 12.484 4.852 1 97.25 99 ASP B C 1
ATOM 2229 O O . ASP B 1 99 ? 15.961 11.992 4.914 1 97.25 99 ASP B O 1
ATOM 2233 N N . ILE B 1 100 ? 17.641 12.898 3.768 1 98.56 100 ILE B N 1
ATOM 2234 C CA . ILE B 1 100 ? 16.844 12.859 2.549 1 98.56 100 ILE B CA 1
ATOM 2235 C C . ILE B 1 100 ? 17.75 12.602 1.347 1 98.56 100 ILE B C 1
ATOM 2237 O O . ILE B 1 100 ? 18.891 13.086 1.298 1 98.56 100 ILE B O 1
ATOM 2241 N N . GLU B 1 101 ? 17.375 11.82 0.489 1 98.56 101 GLU B N 1
ATOM 2242 C CA . GLU B 1 101 ? 17.906 11.594 -0.851 1 98.56 101 GLU B CA 1
ATOM 2243 C C . GLU B 1 101 ? 16.859 11.891 -1.921 1 98.56 101 GLU B C 1
ATOM 2245 O O . GLU B 1 101 ? 15.719 11.461 -1.81 1 98.56 101 GLU B O 1
ATOM 2250 N N . TRP B 1 102 ? 17.219 12.656 -2.951 1 98.81 102 TRP B N 1
ATOM 2251 C CA . TRP B 1 102 ? 16.312 12.961 -4.047 1 98.81 102 TRP B CA 1
ATOM 2252 C C . TRP B 1 102 ? 16.578 12.07 -5.254 1 98.81 102 TRP B C 1
ATOM 2254 O O . TRP B 1 102 ? 17.734 11.852 -5.617 1 98.81 102 TRP B O 1
ATOM 2264 N N . LEU B 1 103 ? 15.508 11.625 -5.828 1 98.88 103 LEU B N 1
ATOM 2265 C CA . LEU B 1 103 ? 15.633 10.672 -6.926 1 98.88 103 LEU B CA 1
ATOM 2266 C C . LEU B 1 103 ? 14.711 11.047 -8.078 1 98.88 103 LEU B C 1
ATOM 2268 O O . LEU B 1 103 ? 13.766 11.82 -7.898 1 98.88 103 LEU B O 1
ATOM 2272 N N . SER B 1 104 ? 15.023 10.516 -9.273 1 98.56 104 SER B N 1
ATOM 2273 C CA . SER B 1 104 ? 14.203 10.695 -10.469 1 98.56 104 SER B CA 1
ATOM 2274 C C . SER B 1 104 ? 13.758 9.352 -11.039 1 98.56 104 SER B C 1
ATOM 2276 O O . SER B 1 104 ? 14.383 8.32 -10.781 1 98.56 104 SER B O 1
ATOM 2278 N N . GLY B 1 105 ? 12.703 9.406 -11.797 1 98 105 GLY B N 1
ATOM 2279 C CA . GLY B 1 105 ? 12.117 8.227 -12.406 1 98 105 GLY B CA 1
ATOM 2280 C C . GLY B 1 105 ? 10.602 8.289 -12.484 1 98 105 GLY B C 1
ATOM 2281 O O . GLY B 1 105 ? 10.023 9.375 -12.508 1 98 105 GLY B O 1
ATOM 2282 N N . CYS B 1 106 ? 10.055 7.109 -12.68 1 96.69 106 CYS B N 1
ATOM 2283 C CA . CYS B 1 106 ? 8.602 6.992 -12.781 1 96.69 106 CYS B CA 1
ATOM 2284 C C . CYS B 1 106 ? 8.078 5.926 -11.828 1 96.69 106 CYS B C 1
ATOM 2286 O O . CYS B 1 106 ? 8.773 4.957 -11.523 1 96.69 106 CYS B O 1
ATOM 2288 N N . GLY B 1 107 ? 6.898 6.16 -11.312 1 97.69 107 GLY B N 1
ATOM 2289 C CA . GLY B 1 107 ? 6.266 5.223 -10.406 1 97.69 107 GLY B CA 1
ATOM 2290 C C . GLY B 1 107 ? 4.758 5.16 -10.57 1 97.69 107 GLY B C 1
ATOM 2291 O O . GLY B 1 107 ? 4.238 5.371 -11.664 1 97.69 107 GLY B O 1
ATOM 2292 N N . ASN B 1 108 ? 4.133 4.715 -9.586 1 98 108 ASN B N 1
ATOM 2293 C CA . ASN B 1 108 ? 2.68 4.617 -9.547 1 98 108 ASN B CA 1
ATOM 2294 C C . ASN B 1 108 ? 2.049 5.844 -8.898 1 98 108 ASN B C 1
ATOM 2296 O O . ASN B 1 108 ? 2.352 6.164 -7.746 1 98 108 ASN B O 1
ATOM 2300 N N . ARG B 1 109 ? 1.188 6.492 -9.664 1 98.12 109 ARG B N 1
ATOM 2301 C CA . ARG B 1 109 ? 0.479 7.648 -9.133 1 98.12 109 ARG B CA 1
ATOM 2302 C C . ARG B 1 109 ? -0.788 7.223 -8.398 1 98.12 109 ARG B C 1
ATOM 2304 O O . ARG B 1 109 ? -1.595 6.461 -8.93 1 98.12 109 ARG B O 1
ATOM 2311 N N . ILE B 1 110 ? -0.942 7.766 -7.227 1 98.31 110 ILE B N 1
ATOM 2312 C CA . ILE B 1 110 ? -1.994 7.27 -6.348 1 98.31 110 ILE B CA 1
ATOM 2313 C C . ILE B 1 110 ? -2.783 8.445 -5.773 1 98.31 110 ILE B C 1
ATOM 2315 O O . ILE B 1 110 ? -2.199 9.422 -5.309 1 98.31 110 ILE B O 1
ATOM 2319 N N . GLN B 1 111 ? -4.059 8.328 -5.781 1 97.69 111 GLN B N 1
ATOM 2320 C CA . GLN B 1 111 ? -4.938 9.344 -5.207 1 97.69 111 GLN B CA 1
ATOM 2321 C C . GLN B 1 111 ? -5.148 9.102 -3.713 1 97.69 111 GLN B C 1
ATOM 2323 O O . GLN B 1 111 ? -5.371 7.973 -3.283 1 97.69 111 GLN B O 1
ATOM 2328 N N . MET B 1 112 ? -5.086 10.203 -2.982 1 96.5 112 MET B N 1
ATOM 2329 C CA . MET B 1 112 ? -5.426 10.195 -1.562 1 96.5 112 MET B CA 1
ATOM 2330 C C . MET B 1 112 ? -6.684 11.016 -1.301 1 96.5 112 MET B C 1
ATOM 2332 O O . MET B 1 112 ? -6.871 12.078 -1.893 1 96.5 112 MET B O 1
ATOM 2336 N N . LYS B 1 113 ? -7.43 10.516 -0.401 1 96 113 LYS B N 1
ATOM 2337 C CA . LYS B 1 113 ? -8.586 11.242 0.113 1 96 113 LYS B CA 1
ATOM 2338 C C . LYS B 1 113 ? -8.43 11.555 1.597 1 96 113 LYS B C 1
ATOM 2340 O O . LYS B 1 113 ? -7.699 10.859 2.309 1 96 113 LYS B O 1
ATOM 2345 N N . PRO B 1 114 ? -9.102 12.648 2.014 1 98.19 114 PRO B N 1
ATOM 2346 C CA . PRO B 1 114 ? -9.023 12.93 3.447 1 98.19 114 PRO B CA 1
ATOM 2347 C C . PRO B 1 114 ? -9.352 11.711 4.309 1 98.19 114 PRO B C 1
ATOM 2349 O O . PRO B 1 114 ? -10.273 10.961 3.996 1 98.19 114 PRO B O 1
ATOM 2352 N N . GLY B 1 115 ? -8.562 11.5 5.371 1 97.75 115 GLY B N 1
ATOM 2353 C CA . GLY B 1 115 ? -8.75 10.359 6.246 1 97.75 115 GLY B CA 1
ATOM 2354 C C . GLY B 1 115 ? -7.875 9.172 5.879 1 97.75 115 GLY B C 1
ATOM 2355 O O . GLY B 1 115 ? -7.809 8.188 6.621 1 97.75 115 GLY B O 1
ATOM 2356 N N . MET B 1 116 ? -7.23 9.266 4.777 1 98.44 116 MET B N 1
ATOM 2357 C CA . MET B 1 116 ? -6.309 8.203 4.375 1 98.44 116 MET B CA 1
ATOM 2358 C C . MET B 1 116 ? -4.887 8.523 4.82 1 98.44 116 MET B C 1
ATOM 2360 O O . MET B 1 116 ? -4.559 9.68 5.098 1 98.44 116 MET B O 1
ATOM 2364 N N . PHE B 1 117 ? -4.082 7.477 4.906 1 98.81 117 PHE B N 1
ATOM 2365 C CA . PHE B 1 117 ? -2.656 7.625 5.164 1 98.81 117 PHE B CA 1
ATOM 2366 C C . PHE B 1 117 ? -1.847 6.656 4.312 1 98.81 117 PHE B C 1
ATOM 2368 O O . PHE B 1 117 ? -2.385 5.668 3.809 1 98.81 117 PHE B O 1
ATOM 2375 N N . TYR B 1 118 ? -0.652 6.969 4.137 1 98.88 118 TYR B N 1
ATOM 2376 C CA . TYR B 1 118 ? 0.327 5.992 3.67 1 98.88 118 TYR B CA 1
ATOM 2377 C C . TYR B 1 118 ? 1.598 6.055 4.508 1 98.88 118 TYR B C 1
ATOM 2379 O O . TYR B 1 118 ? 1.895 7.078 5.125 1 98.88 118 TYR B O 1
ATOM 2387 N N . LEU B 1 119 ? 2.236 4.973 4.629 1 98.75 119 LEU B N 1
ATOM 2388 C CA . LEU B 1 119 ? 3.488 4.781 5.352 1 98.75 119 LEU B CA 1
ATOM 2389 C C . LEU B 1 119 ? 4.578 4.258 4.422 1 98.75 119 LEU B C 1
ATOM 2391 O O . LEU B 1 119 ? 4.379 3.262 3.723 1 98.75 119 LEU B O 1
ATOM 2395 N N . VAL B 1 120 ? 5.715 4.988 4.438 1 98.69 120 VAL B N 1
ATOM 2396 C CA . VAL B 1 120 ? 6.797 4.609 3.533 1 98.69 120 VAL B CA 1
ATOM 2397 C C . VAL B 1 120 ? 8.055 4.285 4.336 1 98.69 120 VAL B C 1
ATOM 2399 O O . VAL B 1 120 ? 8.367 4.969 5.312 1 98.69 120 VAL B O 1
ATOM 2402 N N . TYR B 1 121 ? 8.711 3.23 3.92 1 97.81 121 TYR B N 1
ATOM 2403 C CA . TYR B 1 121 ? 9.992 2.783 4.453 1 97.81 121 TYR B CA 1
ATOM 2404 C C . TYR B 1 121 ? 11.148 3.389 3.668 1 97.81 121 TYR B C 1
ATOM 2406 O O . TYR B 1 121 ? 10.938 4.094 2.68 1 97.81 121 TYR B O 1
ATOM 2414 N N . PRO B 1 122 ? 12.367 3.137 4.066 1 97.69 122 PRO B N 1
ATOM 2415 C CA . PRO B 1 122 ? 13.531 3.764 3.449 1 97.69 122 PRO B CA 1
ATOM 2416 C C . PRO B 1 122 ? 13.688 3.406 1.972 1 97.69 122 PRO B C 1
ATOM 2418 O O . PRO B 1 122 ? 14.281 4.168 1.206 1 97.69 122 PRO B O 1
ATOM 2421 N N . ASP B 1 123 ? 13.141 2.293 1.557 1 97.69 123 ASP B N 1
ATOM 2422 C CA . ASP B 1 123 ? 13.281 1.874 0.166 1 97.69 123 ASP B CA 1
ATOM 2423 C C . ASP B 1 123 ? 12.078 2.305 -0.664 1 97.69 123 ASP B C 1
ATOM 2425 O O . ASP B 1 123 ? 11.969 1.954 -1.841 1 97.69 123 ASP B O 1
ATOM 2429 N N . ASP B 1 124 ? 11.211 3.062 -0.058 1 98.5 124 ASP B N 1
ATOM 2430 C CA . ASP B 1 124 ? 10.008 3.514 -0.74 1 98.5 124 ASP B CA 1
ATOM 2431 C C . ASP B 1 124 ? 10.141 4.961 -1.205 1 98.5 124 ASP B C 1
ATOM 2433 O O . ASP B 1 124 ? 9.867 5.895 -0.446 1 98.5 124 ASP B O 1
ATOM 2437 N N . GLY B 1 125 ? 10.562 5.078 -2.49 1 98.81 125 GLY B N 1
ATOM 2438 C CA . GLY B 1 125 ? 10.523 6.422 -3.049 1 98.81 125 GLY B CA 1
ATOM 2439 C C . GLY B 1 125 ? 9.125 6.98 -3.156 1 98.81 125 GLY B C 1
ATOM 2440 O O . GLY B 1 125 ? 8.188 6.266 -3.527 1 98.81 125 GLY B O 1
ATOM 2441 N N . HIS B 1 126 ? 8.969 8.242 -2.814 1 98.88 126 HIS B N 1
ATOM 2442 C CA . HIS B 1 126 ? 7.637 8.836 -2.875 1 98.88 126 HIS B CA 1
ATOM 2443 C C . HIS B 1 126 ? 7.711 10.312 -3.246 1 98.88 126 HIS B C 1
ATOM 2445 O O . HIS B 1 126 ? 8.641 11.016 -2.842 1 98.88 126 HIS B O 1
ATOM 2451 N N . LYS B 1 127 ? 6.812 10.797 -4.074 1 98.69 127 LYS B N 1
ATOM 2452 C CA . LYS B 1 127 ? 6.52 12.203 -4.363 1 98.69 127 LYS B CA 1
ATOM 2453 C C . LYS B 1 127 ? 5.227 12.641 -3.686 1 98.69 127 LYS B C 1
ATOM 2455 O O . LYS B 1 127 ? 4.137 12.414 -4.215 1 98.69 127 LYS B O 1
ATOM 2460 N N . PRO B 1 128 ? 5.344 13.328 -2.6 1 98.44 128 PRO B N 1
ATOM 2461 C CA . PRO B 1 128 ? 4.117 13.789 -1.948 1 98.44 128 PRO B CA 1
ATOM 2462 C C . PRO B 1 128 ? 3.578 15.086 -2.561 1 98.44 128 PRO B C 1
ATOM 2464 O O . PRO B 1 128 ? 4.266 15.727 -3.357 1 98.44 128 PRO B O 1
ATOM 2467 N N . CYS B 1 129 ? 2.365 15.445 -2.281 1 98.44 129 CYS B N 1
ATOM 2468 C CA . CYS B 1 129 ? 1.767 16.75 -2.52 1 98.44 129 CYS B CA 1
ATOM 2469 C C . CYS B 1 129 ? 1.699 17.062 -4.012 1 98.44 129 CYS B C 1
ATOM 2471 O O . CYS B 1 129 ? 2.047 18.156 -4.441 1 98.44 129 CYS B O 1
ATOM 2473 N N . CYS B 1 130 ? 1.251 16.078 -4.746 1 98.69 130 CYS B N 1
ATOM 2474 C CA . CYS B 1 130 ? 1.189 16.281 -6.191 1 98.69 130 CYS B CA 1
ATOM 2475 C C . CYS B 1 130 ? -0.255 16.281 -6.676 1 98.69 130 CYS B C 1
ATOM 2477 O O . CYS B 1 130 ? -1.18 16.047 -5.898 1 98.69 130 CYS B O 1
ATOM 2479 N N . HIS B 1 131 ? -0.422 16.688 -7.953 1 98.19 131 HIS B N 1
ATOM 2480 C CA . HIS B 1 131 ? -1.666 16.578 -8.703 1 98.19 131 HIS B CA 1
ATOM 2481 C C . HIS B 1 131 ? -1.397 16.203 -10.156 1 98.19 131 HIS B C 1
ATOM 2483 O O . HIS B 1 131 ? -0.279 16.359 -10.648 1 98.19 131 HIS B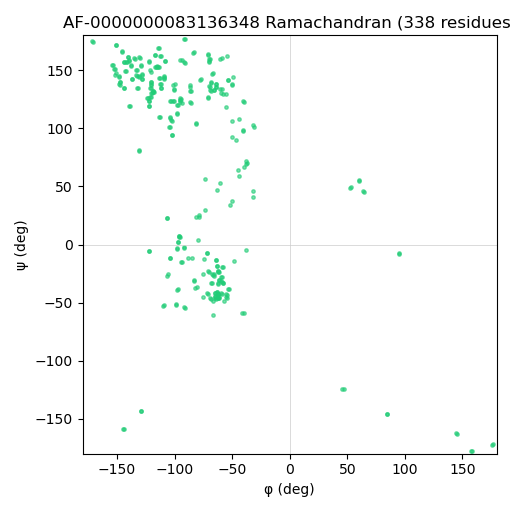 O 1
ATOM 2489 N N . GLU B 1 132 ? -2.346 15.641 -10.805 1 94.12 132 GLU B N 1
ATOM 2490 C CA . GLU B 1 132 ? -2.211 15.328 -12.227 1 94.12 132 GLU B CA 1
ATOM 2491 C C . GLU B 1 132 ? -2.723 16.469 -13.094 1 94.12 132 GLU B C 1
ATOM 2493 O O . GLU B 1 132 ? -2.004 16.969 -13.969 1 94.12 132 GLU B O 1
ATOM 2498 N N . LYS B 1 133 ? -3.963 16.906 -12.875 1 92.12 133 LYS B N 1
ATOM 2499 C CA . LYS B 1 133 ? -4.582 17.859 -13.781 1 92.12 133 LYS B CA 1
ATOM 2500 C C . LYS B 1 133 ? -4.742 19.234 -13.117 1 92.12 133 LYS B C 1
ATOM 2502 O O . LYS B 1 133 ? -4.289 20.234 -13.648 1 92.12 133 LYS B O 1
ATOM 2507 N N . GLU B 1 134 ? -5.363 19.234 -11.93 1 95.69 134 GLU B N 1
ATOM 2508 C CA . GLU B 1 134 ? -5.719 20.484 -11.273 1 95.69 134 GLU B CA 1
ATOM 2509 C C . GLU B 1 134 ? -5.055 20.609 -9.906 1 95.69 134 GLU B C 1
ATOM 2511 O O . GLU B 1 134 ? -5.078 19.656 -9.117 1 95.69 134 GLU B O 1
ATOM 2516 N N . GLN B 1 135 ? -4.539 21.781 -9.727 1 97.75 135 GLN B N 1
ATOM 2517 C CA . GLN B 1 135 ? -3.971 22.094 -8.422 1 97.75 135 GLN B CA 1
ATOM 2518 C C . GLN B 1 135 ? -5.047 22.094 -7.34 1 97.75 135 GLN B C 1
ATOM 2520 O O . GLN B 1 135 ? -6.152 22.594 -7.559 1 97.75 135 GLN B O 1
ATOM 2525 N N . THR B 1 136 ? -4.711 21.5 -6.262 1 97.5 136 THR B N 1
ATOM 2526 C CA . THR B 1 136 ? -5.594 21.484 -5.098 1 97.5 136 THR B CA 1
ATOM 2527 C C . THR B 1 136 ? -4.84 21.891 -3.836 1 97.5 136 THR B C 1
ATOM 2529 O O . THR B 1 136 ? -3.609 21.891 -3.818 1 97.5 136 THR B O 1
ATOM 2532 N N . SER B 1 137 ? -5.605 22.266 -2.854 1 98.5 137 SER B N 1
ATOM 2533 C CA . SER B 1 137 ? -5.02 22.531 -1.544 1 98.5 137 SER B CA 1
ATOM 2534 C C . SER B 1 137 ? -5.039 21.281 -0.666 1 98.5 137 SER B C 1
ATOM 2536 O O . SER B 1 137 ? -5.836 20.375 -0.896 1 98.5 137 SER B O 1
ATOM 2538 N N . TYR B 1 138 ? -4.129 21.281 0.321 1 98.56 138 TYR B N 1
ATOM 2539 C CA . TYR B 1 138 ? -4.105 20.156 1.259 1 98.56 138 TYR B CA 1
ATOM 2540 C C . TYR B 1 138 ? -3.773 20.641 2.668 1 98.56 138 TYR B C 1
ATOM 2542 O O . TYR B 1 138 ? -3.152 21.688 2.844 1 98.56 138 TYR B O 1
ATOM 2550 N N . ARG B 1 139 ? -4.277 19.984 3.643 1 98.81 139 ARG B N 1
ATOM 2551 C CA . ARG B 1 139 ? -3.82 19.969 5.027 1 98.81 139 ARG B CA 1
ATOM 2552 C C . ARG B 1 139 ? -3.477 18.562 5.48 1 98.81 139 ARG B C 1
ATOM 2554 O O . ARG B 1 139 ? -4.297 17.641 5.359 1 98.81 139 ARG B O 1
ATOM 2561 N N . LYS B 1 140 ? -2.242 18.391 5.941 1 98.81 140 LYS B N 1
ATOM 2562 C CA . LYS B 1 140 ? -1.816 17.031 6.254 1 98.81 140 LYS B CA 1
ATOM 2563 C C . LYS B 1 140 ? -0.864 17 7.445 1 98.81 140 LYS B C 1
ATOM 2565 O O . LYS B 1 140 ? -0.393 18.062 7.887 1 98.81 140 LYS B O 1
ATOM 2570 N N . VAL B 1 141 ? -0.695 15.82 7.93 1 98.81 141 VAL B N 1
ATOM 2571 C CA . VAL B 1 141 ? 0.282 15.523 8.977 1 98.81 141 VAL B CA 1
ATOM 2572 C C . VAL B 1 141 ? 1.313 14.523 8.445 1 98.81 141 VAL B C 1
ATOM 2574 O O . VAL B 1 141 ? 0.96 13.555 7.77 1 98.81 141 VAL B O 1
ATOM 2577 N N . VAL B 1 142 ? 2.564 14.828 8.648 1 98.88 142 VAL B N 1
ATOM 2578 C CA . VAL B 1 142 ? 3.639 13.883 8.383 1 98.88 142 VAL B CA 1
ATOM 2579 C C . VAL B 1 142 ? 4.316 13.484 9.695 1 98.88 142 VAL B C 1
ATOM 2581 O O . VAL B 1 142 ? 5.027 14.289 10.305 1 98.88 142 VAL B O 1
ATOM 2584 N N . VAL B 1 143 ? 4.133 12.273 10.133 1 98.62 143 VAL B N 1
ATOM 2585 C CA . VAL B 1 143 ? 4.762 11.766 11.352 1 98.62 143 VAL B CA 1
ATOM 2586 C C . VAL B 1 143 ? 6.051 11.023 11 1 98.62 143 VAL B C 1
ATOM 2588 O O . VAL B 1 143 ? 6.043 10.133 10.148 1 98.62 143 VAL B O 1
ATOM 2591 N N . LYS B 1 144 ? 7.098 11.422 11.625 1 97.62 144 LYS B N 1
ATOM 2592 C CA . LYS B 1 144 ? 8.406 10.789 11.469 1 97.62 144 LYS B CA 1
ATOM 2593 C C . LYS B 1 144 ? 8.68 9.805 12.602 1 97.62 144 LYS B C 1
ATOM 2595 O O . LYS B 1 144 ? 8.82 10.203 13.758 1 97.62 144 LYS B O 1
ATOM 2600 N N . ILE B 1 145 ? 8.727 8.531 12.227 1 95.56 145 ILE B N 1
ATOM 2601 C CA . ILE B 1 145 ? 9.008 7.48 13.195 1 95.56 145 ILE B CA 1
ATOM 2602 C C . ILE B 1 145 ? 10.445 7.004 13.047 1 95.56 145 ILE B C 1
ATOM 2604 O O . ILE B 1 145 ? 10.844 6.512 11.992 1 95.56 145 ILE B O 1
ATOM 2608 N N . LYS B 1 146 ? 11.227 7.055 14.094 1 93.62 146 LYS B N 1
ATOM 2609 C CA . LYS B 1 146 ? 12.633 6.648 14.031 1 93.62 146 LYS B CA 1
ATOM 2610 C C . LYS B 1 146 ? 12.758 5.141 13.828 1 93.62 146 LYS B C 1
ATOM 2612 O O . LYS B 1 146 ? 12.055 4.359 14.469 1 93.62 146 LYS B O 1
ATOM 2617 N N . ILE B 1 147 ? 13.633 4.676 12.867 1 90.12 147 ILE B N 1
ATOM 2618 C CA . ILE B 1 147 ? 13.844 3.27 12.539 1 90.12 147 ILE B CA 1
ATOM 2619 C C . ILE B 1 147 ? 14.812 2.645 13.547 1 90.12 147 ILE B C 1
ATOM 2621 O O . ILE B 1 147 ? 14.703 1.457 13.859 1 90.12 147 ILE B O 1
ATOM 2625 N N . ASP B 1 148 ? 15.148 2.85 14.617 1 72.31 148 ASP B N 1
ATOM 2626 C CA . ASP B 1 148 ? 16.047 2.133 15.516 1 72.31 148 ASP B CA 1
ATOM 2627 C C . ASP B 1 148 ? 15.469 0.777 15.906 1 72.31 148 ASP B C 1
ATOM 2629 O O . ASP B 1 148 ? 16.125 -0.254 15.766 1 72.31 148 ASP B O 1
ATOM 2633 N N . LYS B 1 149 ? 14.328 0.697 16.547 1 53.84 149 LYS B N 1
ATOM 2634 C CA . LYS B 1 149 ? 13.641 -0.386 17.25 1 53.84 149 LYS B CA 1
ATOM 2635 C C . LYS B 1 149 ? 12.914 -1.298 16.266 1 53.84 149 LYS B C 1
ATOM 2637 O O . LYS B 1 149 ? 12.477 -2.393 16.641 1 53.84 149 LYS B O 1
ATOM 2642 N N . LEU B 1 150 ? 12.367 -0.831 15.258 1 52.31 150 LEU B N 1
ATOM 2643 C CA . LEU B 1 150 ? 11.375 -1.544 14.461 1 52.31 150 LEU B CA 1
ATOM 2644 C C . LEU B 1 150 ? 12.008 -2.742 13.758 1 52.31 150 LEU B C 1
ATOM 2646 O O . LEU B 1 150 ? 11.375 -3.795 13.633 1 52.31 150 LEU B O 1
ATOM 2650 N N . LEU B 1 151 ? 13.25 -2.377 13.07 1 49.5 151 LEU B N 1
ATOM 2651 C CA . LEU B 1 151 ? 13.781 -3.438 12.227 1 49.5 151 LEU B CA 1
ATOM 2652 C C . LEU B 1 151 ? 14.508 -4.484 13.062 1 49.5 151 LEU B C 1
ATOM 2654 O O . LEU B 1 151 ? 15.469 -5.102 12.594 1 49.5 151 LEU B O 1
ATOM 2658 N N . HIS B 1 152 ? 14.203 -4.578 14.203 1 44.56 152 HIS B N 1
ATOM 2659 C CA . HIS B 1 152 ? 15.023 -5.57 14.898 1 44.56 152 HIS B CA 1
ATOM 2660 C C . HIS B 1 152 ? 15.281 -6.785 14.016 1 44.56 152 HIS B C 1
ATOM 2662 O O . HIS B 1 152 ? 16.375 -7.363 14.047 1 44.56 152 HIS B O 1
ATOM 2668 N N . GLY B 1 153 ? 14.141 -7.5 13.539 1 41.91 153 GLY B N 1
ATOM 2669 C CA . GLY B 1 153 ? 14.469 -8.773 12.914 1 41.91 153 GLY B CA 1
ATOM 2670 C C . GLY B 1 153 ? 14.844 -8.641 11.445 1 41.91 153 GLY B C 1
ATOM 2671 O O . GLY B 1 153 ? 14.961 -9.641 10.742 1 41.91 153 GLY B O 1
ATOM 2672 N N . VAL B 1 154 ? 14.625 -7.488 10.805 1 41.34 154 VAL B N 1
ATOM 2673 C CA . VAL B 1 154 ? 15.078 -7.426 9.422 1 41.34 154 VAL B CA 1
ATOM 2674 C C . VAL B 1 154 ? 16.578 -7.125 9.383 1 41.34 154 VAL B C 1
ATOM 2676 O O . VAL B 1 154 ? 17.031 -6.164 10 1 41.34 154 VAL B O 1
ATOM 2679 N N . PRO B 1 155 ? 17.359 -8.109 9.125 1 36.84 155 PRO B N 1
ATOM 2680 C CA . PRO B 1 155 ? 18.781 -7.762 9.016 1 36.84 155 PRO B CA 1
ATOM 2681 C C . PRO B 1 155 ? 19 -6.434 8.297 1 36.84 155 PRO B C 1
ATOM 2683 O O . PRO B 1 155 ? 18.219 -6.062 7.414 1 36.84 155 PRO B O 1
ATOM 2686 N N . ALA B 1 156 ? 19.656 -5.516 8.93 1 36.28 156 ALA B N 1
ATOM 2687 C CA . ALA B 1 156 ? 20.156 -4.344 8.227 1 36.28 156 ALA B CA 1
ATOM 2688 C C . ALA B 1 156 ? 20.531 -4.691 6.785 1 36.28 156 ALA B C 1
ATOM 2690 O O . ALA B 1 156 ? 21.281 -5.648 6.543 1 36.28 156 ALA B O 1
ATOM 2691 N N . MET B 1 157 ? 19.703 -4.352 5.73 1 35.09 157 MET B N 1
ATOM 2692 C CA . MET B 1 157 ? 20.266 -4.441 4.379 1 35.09 157 MET B CA 1
ATOM 2693 C C . MET B 1 157 ? 21.719 -3.99 4.355 1 35.09 157 MET B C 1
ATOM 2695 O O . MET B 1 157 ? 22.016 -2.811 4.566 1 35.09 157 MET B O 1
ATOM 2699 N N . GLU B 1 158 ? 22.531 -4.699 4.855 1 29.77 158 GLU B N 1
ATOM 2700 C CA . GLU B 1 158 ? 23.938 -4.398 4.582 1 29.77 158 GLU B CA 1
ATOM 2701 C C . GLU B 1 158 ? 24.141 -4.004 3.123 1 29.77 158 GLU B C 1
ATOM 2703 O O . GLU B 1 158 ? 23.734 -4.727 2.215 1 29.77 158 GLU B O 1
ATOM 2708 N N . ARG B 1 159 ? 24.219 -2.723 2.816 1 33.16 159 ARG B N 1
ATOM 2709 C CA . ARG B 1 159 ? 24.812 -2.232 1.579 1 33.16 159 ARG B CA 1
ATOM 2710 C C . ARG B 1 159 ? 26.062 -3.031 1.222 1 33.16 159 ARG B C 1
ATOM 2712 O O . ARG B 1 159 ? 27.109 -2.879 1.86 1 33.16 159 ARG B O 1
ATOM 2719 N N . THR B 1 160 ? 25.953 -4.289 0.888 1 29.05 160 THR B N 1
ATOM 2720 C CA . THR B 1 160 ? 27.125 -4.914 0.269 1 29.05 160 THR B CA 1
ATOM 2721 C C . THR B 1 160 ? 27.656 -4.059 -0.878 1 29.05 160 THR B C 1
ATOM 2723 O O . THR B 1 160 ? 26.938 -3.787 -1.84 1 29.05 160 THR B O 1
ATOM 2726 N N . ALA B 1 161 ? 28.578 -3.191 -0.646 1 29.53 161 ALA B N 1
ATOM 2727 C CA . ALA B 1 161 ? 29.531 -2.629 -1.594 1 29.53 161 ALA B CA 1
ATOM 2728 C C . ALA B 1 161 ? 30.141 -3.717 -2.477 1 29.53 161 ALA B C 1
ATOM 2730 O O . ALA B 1 161 ? 30.969 -4.512 -2.018 1 29.53 161 ALA B O 1
ATOM 2731 N N . VAL B 1 162 ? 29.438 -4.441 -3.334 1 28.2 162 VAL B N 1
ATOM 2732 C CA . VAL B 1 162 ? 30.109 -5.25 -4.355 1 28.2 162 VAL B CA 1
ATOM 2733 C C . VAL B 1 162 ? 31.125 -4.402 -5.102 1 28.2 162 VAL B C 1
ATOM 2735 O O . VAL B 1 162 ? 30.781 -3.684 -6.043 1 28.2 162 VAL B O 1
ATOM 2738 N N . TYR B 1 163 ? 31.875 -3.492 -4.594 1 29.44 163 TYR B N 1
ATOM 2739 C CA . TYR B 1 163 ? 33.031 -3.012 -5.355 1 29.44 163 TYR B CA 1
ATOM 2740 C C . TYR B 1 163 ? 34 -4.145 -5.641 1 29.44 163 TYR B C 1
ATOM 2742 O O . TYR B 1 163 ? 34.75 -4.582 -4.75 1 29.44 163 TYR B O 1
ATOM 2750 N N . GLY B 1 164 ? 33.531 -5.363 -6.27 1 24.92 164 GLY B N 1
ATOM 2751 C CA . GLY B 1 164 ? 34.562 -6.312 -6.641 1 24.92 164 GLY B CA 1
ATOM 2752 C C . GLY B 1 164 ? 35.719 -5.676 -7.418 1 24.92 164 GLY B C 1
ATOM 2753 O O . GLY B 1 164 ? 35.531 -4.613 -8.023 1 24.92 164 GLY B O 1
ATOM 2754 N N . LYS B 1 165 ? 37.062 -6.121 -7.242 1 28.64 165 LYS B N 1
ATOM 2755 C CA . LYS B 1 165 ? 38.438 -6.172 -7.777 1 28.64 165 LYS B CA 1
ATOM 2756 C C . LYS B 1 165 ? 38.406 -6.492 -9.273 1 28.64 165 LYS B C 1
ATOM 2758 O O . LYS B 1 165 ? 37.656 -7.363 -9.719 1 28.64 165 LYS B O 1
ATOM 2763 N N . GLY B 1 166 ? 38.688 -5.57 -10.188 1 27.44 166 GLY B N 1
ATOM 2764 C CA . GLY B 1 166 ? 39.312 -5.605 -11.5 1 27.44 166 GLY B CA 1
ATOM 2765 C C . GLY B 1 166 ? 40.375 -6.68 -11.641 1 27.44 166 GLY B C 1
ATOM 2766 O O . GLY B 1 166 ? 41.531 -6.473 -11.258 1 27.44 166 GLY B O 1
ATOM 2767 N N . ASP B 1 167 ? 40.219 -7.898 -11.141 1 25.39 167 ASP B N 1
ATOM 2768 C CA . ASP B 1 167 ? 41.281 -8.766 -11.633 1 25.39 167 ASP B CA 1
ATOM 2769 C C . ASP B 1 167 ? 41.312 -8.758 -13.156 1 25.39 167 ASP B C 1
ATOM 2771 O O . ASP B 1 167 ? 40.281 -8.688 -13.82 1 25.39 167 ASP B O 1
ATOM 2775 N N . ARG B 1 168 ? 42.594 -8.508 -13.891 1 25.53 168 ARG B N 1
ATOM 2776 C CA . ARG B 1 168 ? 43.344 -8.484 -15.141 1 25.53 168 ARG B CA 1
ATOM 2777 C C . ARG B 1 168 ? 43.125 -9.781 -15.922 1 25.53 168 ARG B C 1
ATOM 2779 O O . ARG B 1 168 ? 43.688 -9.945 -17.016 1 25.53 168 ARG B O 1
ATOM 2786 N N . ARG B 1 169 ? 42.594 -10.891 -15.414 1 24.02 169 ARG B N 1
ATOM 2787 C CA . ARG B 1 169 ? 43.062 -11.984 -16.266 1 24.02 169 ARG B CA 1
ATOM 2788 C C . ARG B 1 169 ? 42.312 -11.984 -17.594 1 24.02 169 ARG B C 1
ATOM 2790 O O . ARG B 1 169 ? 42.594 -12.805 -18.484 1 24.02 169 ARG B O 1
ATOM 2797 N N . TRP B 1 170 ? 41.062 -11.469 -17.812 1 20.52 170 TRP B N 1
ATOM 2798 C CA . TRP B 1 170 ? 40.688 -11.945 -19.156 1 20.52 170 TRP B CA 1
ATOM 2799 C C . TRP B 1 170 ? 41.469 -11.195 -20.234 1 20.52 170 TRP B C 1
ATOM 2801 O O . TRP B 1 170 ? 41.25 -10 -20.438 1 20.52 170 TRP B O 1
ATOM 2811 N N . ILE B 1 171 ? 42.875 -11.227 -20.141 1 18.8 171 ILE B N 1
ATOM 2812 C CA . ILE B 1 171 ? 43.469 -11.383 -21.469 1 18.8 171 ILE B CA 1
ATOM 2813 C C . ILE B 1 171 ? 43.062 -12.734 -22.047 1 18.8 171 ILE B C 1
ATOM 2815 O O . ILE B 1 171 ? 43.031 -13.734 -21.328 1 18.8 171 ILE B O 1
#